Protein AF-A0AAV8XTE5-F1 (afdb_monomer)

Nearest PDB structures (foldseek):
  1rpt-assembly1_A-2  TM=8.192E-01  e=2.482E-03  Rattus norvegicus
  4job-assembly1_A  TM=6.246E-01  e=3.014E-02  Homo sapiens
  4joc-assembly1_A  TM=6.939E-01  e=9.895E-02  Homo sapiens
  4aru-assembly1_A  TM=8.053E-01  e=2.718E-01  Hafnia 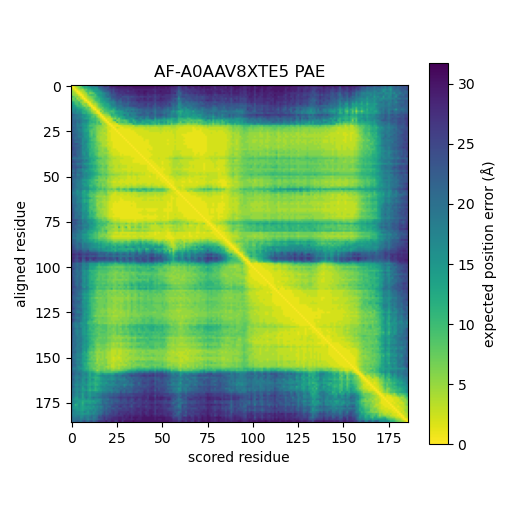alvei
  7z3v-assembly1_A  TM=8.080E-01  e=8.925E-01  Escherichia coli

Mean predicted aligned error: 11.2 Å

Organism: NCBI:txid1265417

Sequence (186 aa):
MSVSKEFHKGRRQWWPVEFDILRGKQQLLELGQYFRNRYSDFLSTAYVEDEISVNTVSGKRNLESAESFLVGLYPDQNTSSIPIHQTSPAILGSLAEFLRYDLLYAKQEAEEGYFKDVNEENSDTYEYIREKSLLPVYELLTANSIWDTLNIENIFKLTNITNVFALSLCYTEEQQRLKEITDSSF

Secondary structure (DSSP, 8-state):
--HHHHHHHHHHHH--HHHHHHHHHHHHHHHHHHHHHHTTTTS-SS--TTT--EEEESSHHHHHHHHHHHHHH-TTS-GGGS-EEEE-TTTTT--TT-HHHHHHHHHHHHHSHHHHHHHHHTHHHHHHHHHHH-S---SHHHHHHHHHHHHHHHHHT--SHHHHHHHHHHS-HHHHHHHHHHHTT-

InterPro domains:
  IPR000560 Histidine phosphatase superfamily, clade-2 [PF00328] (23-80)
  IPR000560 Histidine phosphatase superfamily, clade-2 [cd07061] (23-91)
  IPR029033 Histidine phosphatase superfamily [G3DSA:3.40.50.1240] (4-186)
  IPR029033 Histidine phosphatase superfamily [SSF53254] (22-162)

Foldseek 3Di:
DVVVVVVVVVCCVQDVVVPVLVVLLVVLLVVLLVCLVVCVVPDDLDDDLVRDAAEFADDPSGVSSSQSSQCNNRVPDDCVPPDYHHDHCVVVPNPPDDPVVVVVVVVCLVPPPVNVVVQVVCQVVQVVCCVVLVFPRRGPVSVVVVVVVVVVCVVVVGPDVSVVVSCVVVDDPVRSVVVVVVVVPD

Solvent-accessible surface area (backbone atoms only — not comparable to full-atom values): 10772 Å² total; per-residue (Å²): 135,67,67,66,61,53,57,55,49,57,48,49,78,73,44,61,65,64,57,62,53,48,53,49,29,50,53,28,20,53,50,13,37,51,46,35,66,74,35,51,95,76,46,69,87,60,95,49,77,92,79,58,85,46,76,35,42,80,54,70,72,48,50,51,36,53,53,25,19,42,41,24,43,31,72,94,53,80,49,89,77,58,73,71,45,74,45,61,41,74,79,78,70,46,71,86,83,41,72,65,55,57,53,51,49,53,48,45,46,75,66,39,66,70,44,42,53,54,36,64,78,38,43,70,56,29,50,51,47,22,72,75,59,75,45,91,32,78,42,68,78,52,40,47,63,53,50,54,53,53,48,52,28,63,75,69,70,54,78,70,53,68,60,54,51,41,45,60,75,76,33,54,82,67,54,48,52,55,49,53,57,62,67,71,72,115

Structure (mmCIF, N/CA/C/O backbone):
data_AF-A0AAV8XTE5-F1
#
_entry.id   AF-A0AAV8XTE5-F1
#
loop_
_atom_site.group_PDB
_atom_site.id
_atom_site.type_symbol
_atom_site.label_atom_id
_atom_site.label_alt_id
_atom_site.label_comp_id
_atom_site.label_asym_id
_atom_site.label_entity_id
_atom_site.label_seq_id
_atom_site.pdbx_PDB_ins_code
_atom_site.Cartn_x
_atom_site.Cartn_y
_atom_site.Cartn_z
_atom_site.occupancy
_atom_site.B_iso_or_equiv
_atom_site.auth_seq_id
_atom_site.auth_comp_id
_atom_site.auth_asym_id
_atom_site.auth_atom_id
_atom_site.pdbx_PDB_model_num
ATOM 1 N N . MET A 1 1 ? 28.475 -4.626 14.325 1.00 35.34 1 MET A N 1
ATOM 2 C CA . MET A 1 1 ? 27.270 -3.999 14.927 1.00 35.34 1 MET A CA 1
ATOM 3 C C . MET A 1 1 ? 27.176 -2.471 14.758 1.00 35.34 1 MET A C 1
ATOM 5 O O . MET A 1 1 ? 26.086 -1.955 14.961 1.00 35.34 1 MET A O 1
ATOM 9 N N . SER A 1 2 ? 28.228 -1.730 14.363 1.00 40.22 2 SER A N 1
ATOM 10 C CA . SER A 1 2 ? 28.132 -0.268 14.126 1.00 40.22 2 SER A CA 1
ATOM 11 C C . SER A 1 2 ? 27.840 0.137 12.671 1.00 40.22 2 SER A C 1
ATOM 13 O O . SER A 1 2 ? 27.382 1.247 12.433 1.00 40.22 2 SER A O 1
ATOM 15 N N . VAL A 1 3 ? 28.037 -0.767 11.707 1.00 34.16 3 VAL A N 1
ATOM 16 C CA . VAL A 1 3 ? 27.924 -0.472 10.267 1.00 34.16 3 VAL A CA 1
ATOM 17 C C . VAL A 1 3 ? 26.479 -0.252 9.798 1.00 34.16 3 VAL A C 1
ATOM 19 O O . VAL A 1 3 ? 26.237 0.645 8.996 1.00 34.16 3 VAL A O 1
ATOM 22 N N . SER A 1 4 ? 25.498 -0.987 10.337 1.00 33.78 4 SER A N 1
ATOM 23 C CA . SER A 1 4 ? 24.093 -0.780 9.950 1.00 33.78 4 SER A CA 1
ATOM 24 C C . SER A 1 4 ? 23.554 0.570 10.432 1.00 33.78 4 SER A C 1
ATOM 26 O O . SER A 1 4 ? 22.774 1.213 9.736 1.00 33.78 4 SER A O 1
ATOM 28 N N . LYS A 1 5 ? 24.004 1.052 11.599 1.00 34.69 5 LYS A N 1
ATOM 29 C CA . LYS A 1 5 ? 23.537 2.322 12.176 1.00 34.69 5 LYS A CA 1
ATOM 30 C C . LYS A 1 5 ? 23.967 3.545 11.360 1.00 34.69 5 LYS A C 1
ATOM 32 O O . LYS A 1 5 ? 23.188 4.492 11.275 1.00 34.69 5 LYS A O 1
ATOM 37 N N . GLU A 1 6 ? 25.151 3.513 10.750 1.00 35.97 6 GLU A N 1
ATOM 38 C CA . GLU A 1 6 ? 25.642 4.594 9.882 1.00 35.97 6 GLU A CA 1
ATOM 39 C C . GLU A 1 6 ? 24.969 4.565 8.494 1.00 35.97 6 GLU A C 1
ATOM 41 O O . GLU A 1 6 ? 24.527 5.606 8.014 1.00 35.97 6 GLU A O 1
ATOM 46 N N . PHE A 1 7 ? 24.705 3.385 7.917 1.00 37.09 7 PHE A N 1
ATOM 47 C CA . PHE A 1 7 ? 23.905 3.264 6.682 1.00 37.09 7 PHE A CA 1
ATOM 48 C C . PHE A 1 7 ? 22.453 3.764 6.856 1.00 37.09 7 PHE A C 1
ATOM 50 O O . PHE A 1 7 ? 21.880 4.413 5.980 1.00 37.09 7 PHE A O 1
ATOM 57 N N . HIS A 1 8 ? 21.849 3.533 8.027 1.00 39.25 8 HIS A N 1
ATOM 58 C CA . HIS A 1 8 ? 20.537 4.094 8.371 1.00 39.25 8 HIS A CA 1
ATOM 59 C C . HIS A 1 8 ? 20.568 5.599 8.695 1.00 39.2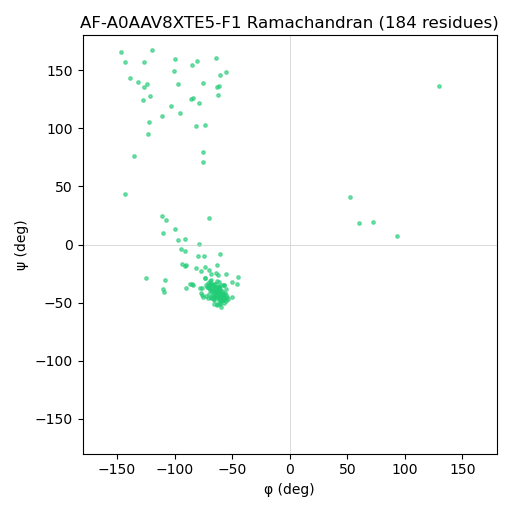5 8 HIS A C 1
ATOM 61 O O . HIS A 1 8 ? 19.521 6.247 8.668 1.00 39.25 8 HIS A O 1
ATOM 67 N N . LYS A 1 9 ? 21.726 6.181 9.033 1.00 36.41 9 LYS A N 1
ATOM 68 C CA . LYS A 1 9 ? 21.875 7.641 9.167 1.00 36.41 9 LYS A CA 1
ATOM 69 C C . LYS A 1 9 ? 21.931 8.315 7.798 1.00 36.41 9 LYS A C 1
ATOM 71 O O . LYS A 1 9 ? 21.188 9.270 7.610 1.00 36.41 9 LYS A O 1
ATOM 76 N N . GLY A 1 10 ? 22.702 7.769 6.853 1.00 42.28 10 GLY A N 1
ATOM 77 C CA . GLY A 1 10 ? 22.756 8.264 5.472 1.00 42.28 10 GLY A CA 1
ATOM 78 C C . GLY A 1 10 ? 21.378 8.258 4.808 1.00 42.28 10 GLY A C 1
ATOM 79 O O . GLY A 1 10 ? 20.910 9.295 4.360 1.00 42.28 10 GLY A O 1
ATOM 80 N N . ARG A 1 11 ? 20.636 7.140 4.865 1.00 45.94 11 ARG A N 1
ATOM 81 C CA . ARG A 1 11 ? 19.274 7.062 4.290 1.00 45.94 11 ARG A CA 1
ATOM 82 C C . ARG A 1 11 ? 18.274 8.074 4.856 1.00 45.94 11 ARG A C 1
ATOM 84 O O . ARG A 1 11 ? 17.429 8.551 4.109 1.00 45.94 11 ARG A O 1
ATOM 91 N N . ARG A 1 12 ? 18.361 8.417 6.145 1.00 42.06 12 ARG A N 1
ATOM 92 C CA . ARG A 1 12 ? 17.454 9.392 6.784 1.00 42.06 12 ARG A CA 1
ATOM 93 C C . ARG A 1 12 ? 17.681 10.830 6.326 1.00 42.06 12 ARG A C 1
ATOM 95 O O . ARG A 1 12 ? 16.774 11.642 6.458 1.00 42.06 12 ARG A O 1
ATOM 102 N N . GLN A 1 13 ? 18.864 11.137 5.800 1.00 45.91 13 GLN A N 1
ATOM 103 C CA . GLN A 1 13 ? 19.175 12.454 5.249 1.00 45.91 13 GLN A CA 1
ATOM 104 C C . GLN A 1 13 ? 18.490 12.690 3.892 1.00 45.91 13 GLN A C 1
ATOM 106 O O . GLN A 1 13 ? 18.170 13.830 3.571 1.00 45.91 13 GLN A O 1
ATOM 111 N N . TRP A 1 14 ? 18.239 11.623 3.124 1.00 48.09 14 TRP A N 1
ATOM 112 C CA . TRP A 1 14 ? 17.717 11.694 1.751 1.00 48.09 14 TRP A CA 1
ATOM 113 C C . TRP A 1 14 ? 16.260 11.246 1.627 1.00 48.09 14 TRP A C 1
ATOM 115 O O . TRP A 1 14 ? 15.529 11.759 0.789 1.00 48.09 14 TRP A O 1
ATOM 125 N N . TRP A 1 15 ? 15.823 10.320 2.481 1.00 57.16 15 TRP A N 1
ATOM 126 C CA . TRP A 1 15 ? 14.433 9.897 2.585 1.00 57.16 15 TRP A CA 1
ATOM 127 C C . TRP A 1 15 ? 13.959 10.135 4.015 1.00 57.16 15 TRP A C 1
ATOM 129 O O . TRP A 1 15 ? 14.330 9.375 4.921 1.00 57.16 15 TRP A O 1
ATOM 139 N N . PRO A 1 16 ? 13.135 11.159 4.266 1.00 56.09 16 PRO A N 1
ATOM 140 C CA . PRO A 1 16 ? 12.504 11.303 5.559 1.00 56.09 16 PRO A CA 1
ATOM 141 C C . PRO A 1 16 ? 11.373 10.271 5.636 1.00 56.09 16 PRO A C 1
ATOM 143 O O . PRO A 1 16 ? 10.203 10.577 5.432 1.00 56.09 16 PRO A O 1
ATOM 146 N N . VAL A 1 17 ? 11.754 9.018 5.924 1.00 55.91 17 VAL A N 1
ATOM 147 C CA . VAL A 1 17 ? 10.882 7.839 6.113 1.00 55.91 17 VAL A CA 1
ATOM 148 C C . VAL A 1 17 ? 9.672 8.166 6.997 1.00 55.91 17 VAL A C 1
ATOM 150 O O . VAL A 1 17 ? 8.613 7.565 6.866 1.00 55.91 17 VAL A O 1
ATOM 153 N N . GLU A 1 18 ? 9.826 9.143 7.884 1.00 56.59 18 GLU A N 1
ATOM 154 C CA . GLU A 1 18 ? 8.804 9.620 8.801 1.00 56.59 18 GLU A CA 1
ATOM 155 C C . GLU A 1 18 ? 7.622 10.305 8.094 1.00 56.59 18 GLU A C 1
ATOM 157 O O . GLU A 1 18 ? 6.499 10.087 8.527 1.00 56.59 18 GLU A O 1
ATOM 162 N N . PHE A 1 19 ? 7.806 11.057 6.998 1.00 56.22 19 PHE A N 1
ATOM 163 C CA . PHE A 1 19 ? 6.704 11.818 6.381 1.00 56.22 19 PHE A CA 1
ATOM 164 C C . PHE A 1 19 ? 5.737 10.962 5.564 1.00 56.22 19 PHE A C 1
ATOM 166 O O . PHE A 1 19 ? 4.526 11.146 5.681 1.00 56.22 19 PHE A O 1
ATOM 173 N N . ASP A 1 20 ? 6.247 10.031 4.758 1.00 58.06 20 ASP A N 1
ATOM 174 C CA . ASP A 1 20 ? 5.403 9.162 3.928 1.00 58.06 20 ASP A CA 1
ATOM 175 C C . ASP A 1 20 ? 4.599 8.187 4.794 1.00 58.06 20 ASP A C 1
ATOM 177 O O . ASP A 1 20 ? 3.374 8.093 4.698 1.00 58.06 20 ASP A O 1
ATOM 181 N N . ILE A 1 21 ? 5.273 7.582 5.777 1.00 65.50 21 ILE A N 1
ATOM 182 C CA . ILE A 1 21 ? 4.616 6.756 6.788 1.00 65.50 21 ILE A CA 1
ATOM 183 C C . ILE A 1 21 ? 3.591 7.580 7.576 1.00 65.50 21 ILE A C 1
ATOM 185 O O . ILE A 1 21 ? 2.492 7.091 7.817 1.00 65.50 21 ILE A O 1
ATOM 189 N N . LEU A 1 22 ? 3.893 8.823 7.967 1.00 72.88 22 LEU A N 1
ATOM 190 C CA . LEU A 1 22 ? 2.952 9.652 8.727 1.00 72.88 22 LEU A CA 1
ATOM 191 C C . LEU A 1 22 ? 1.717 10.033 7.904 1.00 72.88 22 LEU A C 1
ATOM 193 O O . LEU A 1 22 ? 0.601 9.954 8.416 1.00 72.88 22 LEU A O 1
ATOM 197 N N . ARG A 1 23 ? 1.896 10.403 6.631 1.00 82.75 23 ARG A N 1
ATOM 198 C CA . ARG A 1 23 ? 0.776 10.712 5.735 1.00 82.75 23 ARG A CA 1
ATOM 199 C C . ARG A 1 23 ? -0.087 9.480 5.489 1.00 82.75 23 ARG A C 1
ATOM 201 O O . ARG A 1 23 ? -1.306 9.585 5.588 1.00 82.75 23 ARG A O 1
ATOM 208 N N . GLY A 1 24 ? 0.527 8.324 5.239 1.00 87.19 24 GLY A N 1
ATOM 209 C CA . GLY A 1 24 ? -0.191 7.058 5.099 1.00 87.19 24 GLY A CA 1
ATOM 210 C C . GLY A 1 24 ? -0.979 6.705 6.363 1.00 87.19 24 GLY A C 1
ATOM 211 O O . GLY A 1 24 ? -2.173 6.431 6.291 1.00 87.19 24 GLY A O 1
ATOM 212 N N . LYS A 1 25 ? -0.358 6.805 7.545 1.00 90.88 25 LYS A N 1
ATOM 213 C CA . LYS A 1 25 ? -1.045 6.591 8.831 1.00 90.88 25 LYS A CA 1
ATOM 214 C C . LYS A 1 25 ? -2.251 7.511 8.999 1.00 90.88 25 LYS A C 1
ATOM 216 O O . LYS A 1 25 ? -3.322 7.034 9.362 1.00 90.88 25 LYS A O 1
ATOM 221 N N . GLN A 1 26 ? -2.099 8.799 8.690 1.00 93.12 26 GLN A N 1
ATOM 222 C CA . GLN A 1 26 ? -3.192 9.767 8.765 1.00 93.12 26 GLN A CA 1
ATOM 223 C C . GLN A 1 26 ? -4.336 9.410 7.805 1.00 93.12 26 GLN A C 1
ATOM 225 O O . GLN A 1 26 ? -5.492 9.401 8.215 1.00 93.12 26 GLN A O 1
ATOM 230 N N . GLN A 1 27 ? -4.024 9.048 6.558 1.00 95.00 27 GLN A N 1
ATOM 231 C CA . GLN A 1 27 ? -5.027 8.624 5.574 1.00 95.00 27 GLN A CA 1
ATOM 232 C C . GLN A 1 27 ? -5.798 7.383 6.035 1.00 95.00 27 GLN A C 1
ATOM 234 O O . GLN A 1 27 ? -7.018 7.322 5.892 1.00 95.00 27 GLN A O 1
ATOM 239 N N . LEU A 1 28 ? -5.103 6.393 6.602 1.00 97.19 28 LEU A N 1
ATOM 240 C CA . LEU A 1 28 ? -5.743 5.177 7.101 1.00 97.19 28 LEU A CA 1
ATOM 241 C C . LEU A 1 28 ? -6.582 5.454 8.352 1.00 97.19 28 LEU A C 1
ATOM 243 O O . LEU A 1 28 ? -7.671 4.902 8.476 1.00 97.19 28 LEU A O 1
ATOM 247 N N . LEU A 1 29 ? -6.130 6.347 9.233 1.00 97.44 29 LEU A N 1
ATOM 248 C CA . LEU A 1 29 ? -6.909 6.810 10.381 1.00 97.44 29 LEU A CA 1
ATOM 249 C C . LEU A 1 29 ? -8.198 7.515 9.940 1.00 97.44 29 LEU A C 1
ATOM 251 O O . LEU A 1 29 ? -9.275 7.179 10.429 1.00 97.44 29 LEU A O 1
ATOM 255 N N . GLU A 1 30 ? -8.119 8.439 8.982 1.00 98.19 30 GLU A N 1
ATOM 256 C CA . GLU A 1 30 ? -9.290 9.122 8.416 1.00 98.19 30 GLU A CA 1
ATOM 257 C C . GLU A 1 30 ? -10.249 8.134 7.741 1.00 98.19 30 GLU A C 1
ATOM 259 O O . GLU A 1 30 ? -11.467 8.227 7.907 1.00 98.19 30 GLU A O 1
ATOM 264 N N . LEU A 1 31 ? -9.711 7.138 7.032 1.00 98.38 31 LEU A N 1
ATOM 265 C CA . LEU A 1 31 ? -10.511 6.068 6.443 1.00 98.38 31 LEU A CA 1
ATOM 266 C C . LEU A 1 31 ? -11.214 5.228 7.522 1.00 98.38 31 LEU A C 1
ATOM 268 O O . LEU A 1 31 ? -12.389 4.894 7.367 1.00 98.38 31 LEU A O 1
ATOM 272 N N . GLY A 1 32 ? -10.535 4.930 8.630 1.00 98.19 32 GLY A N 1
ATOM 273 C CA . GLY A 1 32 ? -11.123 4.257 9.788 1.00 98.19 32 GLY A CA 1
ATOM 274 C C . GLY A 1 32 ? -12.281 5.052 10.390 1.00 98.19 32 GLY A C 1
ATOM 275 O O . GLY A 1 32 ? -13.363 4.505 10.595 1.00 98.19 32 GLY A O 1
ATOM 276 N N . GLN A 1 33 ? -12.099 6.361 10.586 1.00 98.44 33 GLN A N 1
ATOM 277 C CA . GLN A 1 33 ? -13.151 7.258 11.084 1.00 98.44 33 GLN A CA 1
ATOM 278 C C . GLN A 1 33 ? -14.343 7.321 10.127 1.00 98.44 33 GLN A C 1
ATOM 280 O O . GLN A 1 33 ? -15.501 7.273 10.550 1.00 98.44 33 GLN A O 1
ATOM 285 N N . TYR A 1 34 ? -14.073 7.378 8.820 1.00 98.50 34 TYR A N 1
ATOM 286 C CA . TYR A 1 34 ? -15.114 7.291 7.804 1.00 98.50 34 TYR A CA 1
ATOM 287 C C . TYR A 1 34 ? -15.907 5.981 7.933 1.00 98.50 34 TYR A C 1
ATOM 289 O O . TYR A 1 34 ? -17.137 6.013 7.893 1.00 98.50 34 TYR A O 1
ATOM 297 N N . PHE A 1 35 ? -15.240 4.842 8.153 1.00 98.38 35 PHE A N 1
ATOM 298 C CA . PHE A 1 35 ? -15.901 3.547 8.350 1.00 98.38 35 PHE A CA 1
ATOM 299 C C . PHE A 1 35 ? -16.696 3.503 9.659 1.00 98.38 35 PHE A C 1
ATOM 301 O O . PHE A 1 35 ? -17.822 3.009 9.648 1.00 98.38 35 PHE A O 1
ATOM 308 N N . ARG A 1 36 ? -16.178 4.072 10.755 1.00 97.69 36 ARG A N 1
ATOM 309 C CA . ARG A 1 36 ? -16.905 4.175 12.032 1.00 97.69 36 ARG A CA 1
ATOM 310 C C . ARG A 1 36 ? -18.225 4.920 11.877 1.00 97.69 36 ARG A C 1
ATOM 312 O O . ARG A 1 36 ? -19.232 4.490 12.433 1.00 97.69 36 ARG A O 1
ATOM 319 N N . ASN A 1 37 ? -18.218 6.004 11.103 1.00 97.81 37 ASN A N 1
ATOM 320 C CA . ASN A 1 37 ? -19.419 6.781 10.806 1.00 97.81 37 ASN A CA 1
ATOM 321 C C . ASN A 1 37 ? -20.347 6.039 9.840 1.00 97.81 37 ASN A C 1
ATOM 323 O O . ASN A 1 37 ? -21.554 5.999 10.044 1.00 97.81 37 ASN A O 1
ATOM 327 N N . ARG A 1 38 ? -19.792 5.436 8.785 1.00 98.19 38 ARG A N 1
ATOM 328 C CA . ARG A 1 38 ? -20.566 4.729 7.757 1.00 98.19 38 ARG A CA 1
ATOM 329 C C . ARG A 1 38 ? -21.279 3.491 8.302 1.00 98.19 38 ARG A C 1
ATOM 331 O O . ARG A 1 38 ? -22.376 3.184 7.848 1.00 98.19 38 ARG A O 1
ATOM 338 N N . TYR A 1 39 ? -20.643 2.777 9.223 1.00 97.88 39 TYR A N 1
ATOM 339 C CA . TYR A 1 39 ? -21.131 1.519 9.783 1.00 97.88 39 TYR A CA 1
ATOM 340 C C . TYR A 1 39 ? -21.533 1.659 11.256 1.00 97.88 39 TYR A C 1
ATOM 342 O O . TYR A 1 39 ? -21.533 0.664 11.978 1.00 97.88 39 TYR A O 1
ATOM 350 N N . SER A 1 40 ? -21.891 2.869 11.708 1.00 96.44 40 SER A N 1
ATOM 351 C CA . SER A 1 40 ? -22.244 3.137 13.111 1.00 96.44 40 SER A CA 1
ATOM 352 C C . SER A 1 40 ? -23.395 2.276 13.620 1.00 96.44 40 SER A C 1
ATOM 354 O O . SER A 1 40 ? -23.384 1.882 14.781 1.00 96.44 40 SER A O 1
ATOM 356 N N . ASP A 1 41 ? -24.346 1.978 12.735 1.00 96.81 41 ASP A N 1
ATOM 357 C CA . ASP A 1 41 ? -25.575 1.243 13.044 1.00 96.81 41 ASP A CA 1
ATOM 358 C C . ASP A 1 41 ? -25.438 -0.264 12.763 1.00 96.81 41 ASP A C 1
ATOM 360 O O . ASP A 1 41 ? -26.371 -1.030 12.996 1.00 96.81 41 ASP A O 1
ATOM 364 N N . PHE A 1 42 ? -24.289 -0.689 12.225 1.00 97.12 42 PHE A N 1
ATOM 365 C CA . PHE A 1 42 ? -23.988 -2.083 11.893 1.00 97.12 42 PHE A CA 1
ATOM 366 C C . PHE A 1 42 ? -22.936 -2.690 12.827 1.00 97.12 42 PHE A C 1
ATOM 368 O O . PHE A 1 42 ? -23.074 -3.841 13.223 1.00 97.12 42 PHE A O 1
ATOM 375 N N . LEU A 1 43 ? -21.899 -1.923 13.177 1.00 96.94 43 LEU A N 1
ATOM 376 C CA . LEU A 1 43 ? -20.820 -2.351 14.065 1.00 96.94 43 LEU A CA 1
ATOM 377 C C . LEU A 1 43 ? -21.068 -1.872 15.491 1.00 96.94 43 LEU A C 1
ATOM 379 O O . LEU A 1 43 ? -21.378 -0.694 15.711 1.00 96.94 43 LEU A O 1
ATOM 383 N N . SER A 1 44 ? -20.803 -2.737 16.466 1.00 96.00 44 SER A N 1
ATOM 384 C CA . SER A 1 44 ? -20.803 -2.362 17.878 1.00 96.00 44 SER A CA 1
ATOM 385 C C . SER A 1 44 ? -19.861 -1.185 18.144 1.00 96.00 44 SER A C 1
ATOM 387 O O . SER A 1 44 ? -18.848 -1.001 17.466 1.00 96.00 44 SER A O 1
ATOM 389 N N . THR A 1 45 ? -20.192 -0.345 19.131 1.00 94.12 45 THR A N 1
ATOM 390 C CA . THR A 1 45 ? -19.363 0.819 19.502 1.00 94.12 45 THR A CA 1
ATOM 391 C C . THR A 1 45 ? -17.966 0.400 19.965 1.00 94.12 45 THR A C 1
ATOM 393 O O 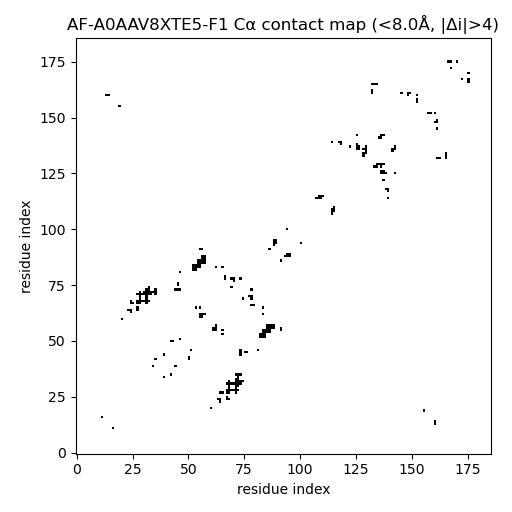. THR A 1 45 ? -16.990 1.072 19.648 1.00 94.12 45 THR A O 1
ATOM 396 N N . ALA A 1 46 ? -17.870 -0.721 20.684 1.00 93.69 46 ALA A N 1
ATOM 397 C CA . ALA A 1 46 ? -16.611 -1.362 21.051 1.00 93.69 46 ALA A CA 1
ATOM 398 C C . ALA A 1 46 ? -16.310 -2.532 20.108 1.00 93.69 46 ALA A C 1
ATOM 400 O O . ALA A 1 46 ? -17.217 -3.072 19.473 1.00 93.69 46 ALA A O 1
ATOM 401 N N . TYR A 1 47 ? -15.043 -2.936 20.033 1.00 95.38 47 TYR A N 1
ATOM 402 C CA . TYR A 1 47 ? -14.657 -4.116 19.266 1.00 95.38 47 TYR A CA 1
ATOM 403 C C . TYR A 1 47 ? -15.298 -5.387 19.827 1.00 95.38 47 TYR A C 1
ATOM 405 O O . TYR A 1 47 ? -15.267 -5.637 21.034 1.00 95.38 47 TYR A O 1
ATOM 413 N N . VAL A 1 48 ? -15.818 -6.207 18.917 1.00 95.19 48 VAL A N 1
ATOM 414 C CA . VAL A 1 48 ? -16.334 -7.548 19.180 1.00 95.19 48 VAL A CA 1
ATOM 415 C C . VAL A 1 48 ? -15.646 -8.493 18.201 1.00 95.19 48 VAL A C 1
ATOM 417 O O . VAL A 1 48 ? -15.687 -8.275 16.992 1.00 95.19 48 VAL A O 1
ATOM 420 N N . GLU A 1 49 ? -15.002 -9.535 18.725 1.00 92.75 49 GLU A N 1
ATOM 421 C CA . GLU A 1 49 ? -14.181 -10.466 17.935 1.00 92.75 49 GLU A CA 1
ATOM 422 C C . GLU A 1 49 ? -14.977 -11.203 16.852 1.00 92.75 49 GLU A C 1
ATOM 424 O O . GLU A 1 49 ? -14.466 -11.443 15.762 1.00 92.75 49 GLU A O 1
ATOM 429 N N . ASP A 1 50 ? -16.256 -11.473 17.111 1.00 95.00 50 ASP A N 1
ATOM 430 C CA . ASP A 1 50 ? -17.146 -12.139 16.158 1.00 95.00 50 ASP A CA 1
ATOM 431 C C . ASP A 1 50 ? -17.701 -11.198 15.067 1.00 95.00 50 ASP A C 1
ATOM 433 O O . ASP A 1 50 ? -18.309 -11.669 14.105 1.00 95.00 50 ASP A O 1
ATOM 437 N N . GLU A 1 51 ? -17.517 -9.875 15.187 1.00 95.38 51 GLU A N 1
ATOM 438 C CA . GLU A 1 51 ? -18.024 -8.901 14.206 1.00 95.38 51 GLU A CA 1
ATOM 439 C C . GLU A 1 51 ? -17.018 -8.603 13.093 1.00 95.38 51 GLU A C 1
ATOM 441 O O . GLU A 1 51 ? -17.414 -8.412 11.940 1.00 95.38 51 GLU A O 1
ATOM 446 N N . ILE A 1 52 ? -15.722 -8.540 13.418 1.00 94.12 52 ILE A N 1
ATOM 447 C CA . ILE A 1 52 ? -14.682 -8.185 12.449 1.00 94.12 52 ILE A CA 1
ATOM 448 C C . ILE A 1 52 ? -13.431 -9.054 12.611 1.00 94.12 52 ILE A C 1
ATOM 450 O O . ILE A 1 52 ? -12.982 -9.341 13.714 1.00 94.12 52 ILE A O 1
ATOM 454 N N . SER A 1 53 ? -12.803 -9.391 11.484 1.00 93.56 53 SER A N 1
ATOM 455 C CA . SER A 1 53 ? -11.475 -10.008 11.438 1.00 93.56 53 SER A CA 1
ATOM 456 C C . SER A 1 53 ? -10.535 -9.129 10.622 1.00 93.56 53 SER A C 1
ATOM 458 O O . SER A 1 53 ? -10.841 -8.766 9.483 1.00 93.56 53 SER A O 1
ATOM 460 N N . VAL A 1 54 ? -9.378 -8.786 11.191 1.00 93.88 54 VAL A N 1
ATOM 461 C CA . VAL A 1 54 ? -8.393 -7.908 10.549 1.00 93.88 54 VAL A C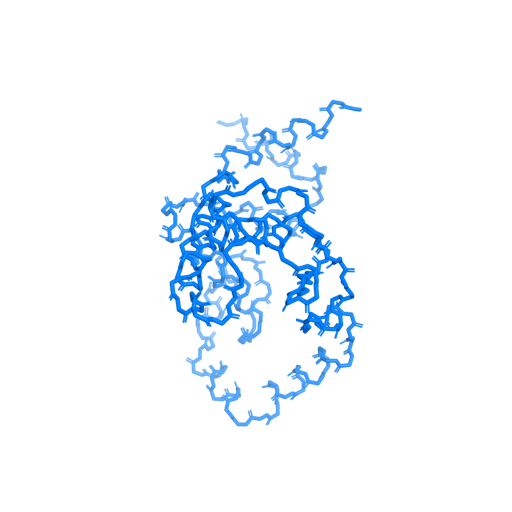A 1
ATOM 462 C C . VAL A 1 54 ? -7.248 -8.753 10.015 1.00 93.88 54 VAL A C 1
ATOM 464 O O . VAL A 1 54 ? -6.558 -9.423 10.779 1.00 93.88 54 VAL A O 1
ATOM 467 N N . ASN A 1 55 ? -7.031 -8.718 8.701 1.00 91.25 55 ASN A N 1
ATOM 468 C CA . ASN A 1 55 ? -6.004 -9.509 8.027 1.00 91.25 55 ASN A CA 1
ATOM 469 C C . ASN A 1 55 ? -5.068 -8.602 7.226 1.00 91.25 55 ASN A C 1
ATOM 471 O O . ASN A 1 55 ? -5.518 -7.681 6.547 1.00 91.25 55 ASN A O 1
ATOM 475 N N . THR A 1 56 ? -3.766 -8.872 7.277 1.00 88.62 56 THR A N 1
ATOM 476 C CA . THR A 1 56 ? -2.746 -8.109 6.548 1.00 88.62 56 THR A CA 1
ATOM 477 C C . THR A 1 56 ? -1.638 -9.021 6.032 1.00 88.62 56 THR A C 1
ATOM 479 O O . THR A 1 56 ? -1.424 -10.109 6.563 1.00 88.62 56 THR A O 1
ATOM 482 N N . VAL A 1 57 ? -0.913 -8.601 4.997 1.00 84.81 57 VAL A N 1
ATOM 483 C CA . VAL A 1 57 ? 0.313 -9.303 4.582 1.00 84.81 57 VAL A CA 1
ATOM 484 C C . VAL A 1 57 ? 1.479 -8.886 5.478 1.00 84.81 57 VAL A C 1
ATOM 486 O O . VAL A 1 57 ? 1.468 -7.812 6.086 1.00 84.81 57 VAL A O 1
ATOM 489 N N . SER A 1 58 ? 2.517 -9.717 5.558 1.00 75.06 58 SER A N 1
ATOM 490 C CA . SER A 1 58 ? 3.709 -9.381 6.337 1.00 75.06 58 SER A CA 1
ATOM 491 C C . SER A 1 58 ? 4.392 -8.105 5.814 1.00 75.06 58 SER A C 1
ATOM 493 O O . SER A 1 58 ? 4.357 -7.778 4.627 1.00 75.06 58 SER A O 1
ATOM 495 N N . GLY A 1 59 ? 4.979 -7.329 6.727 1.00 77.62 59 GLY A N 1
ATOM 496 C CA . GLY A 1 59 ? 5.663 -6.073 6.414 1.00 77.62 59 GLY A CA 1
ATOM 497 C C . GLY A 1 59 ? 5.211 -4.914 7.299 1.00 77.62 59 GLY A C 1
ATOM 498 O O . GLY A 1 59 ? 4.022 -4.710 7.533 1.00 77.62 59 GLY A O 1
ATOM 499 N N . LYS A 1 60 ? 6.182 -4.125 7.772 1.00 82.56 60 LYS A N 1
ATOM 500 C CA . LYS A 1 60 ? 5.953 -3.034 8.732 1.00 82.56 60 LYS A CA 1
ATOM 501 C C . LYS A 1 60 ? 4.908 -2.021 8.249 1.00 82.56 60 LYS A C 1
ATOM 503 O O . LYS A 1 60 ? 4.028 -1.663 9.017 1.00 82.56 60 LYS A O 1
ATOM 508 N N . ARG A 1 61 ? 4.957 -1.613 6.972 1.00 83.44 61 ARG A N 1
ATOM 509 C CA . ARG A 1 61 ? 3.996 -0.644 6.409 1.00 83.44 61 ARG A CA 1
ATOM 510 C C . ARG A 1 61 ? 2.547 -1.144 6.457 1.00 83.44 61 ARG A C 1
ATOM 512 O O . ARG A 1 61 ? 1.643 -0.353 6.690 1.00 83.44 61 ARG A O 1
ATOM 519 N N . ASN A 1 62 ? 2.332 -2.446 6.257 1.00 86.75 62 ASN A N 1
ATOM 520 C CA . ASN A 1 62 ? 0.992 -3.028 6.187 1.00 86.75 62 ASN A CA 1
ATOM 521 C C . ASN A 1 62 ? 0.400 -3.198 7.591 1.00 86.75 62 ASN A C 1
ATOM 523 O O . ASN A 1 62 ? -0.789 -2.958 7.785 1.00 86.75 62 ASN A O 1
ATOM 527 N N . LEU A 1 63 ? 1.238 -3.560 8.570 1.00 89.75 63 LEU A N 1
ATOM 528 C CA . LEU A 1 63 ? 0.860 -3.588 9.986 1.00 89.75 63 LEU A CA 1
ATOM 529 C C . LEU A 1 63 ? 0.496 -2.186 10.482 1.00 89.75 63 LEU A C 1
ATOM 531 O O . LEU A 1 63 ? -0.611 -1.983 10.964 1.00 89.75 63 LEU A O 1
ATOM 535 N N . GLU A 1 64 ? 1.373 -1.203 10.268 1.00 90.62 64 GLU A N 1
ATOM 536 C CA . GLU A 1 64 ? 1.131 0.174 10.718 1.00 90.62 64 GLU A CA 1
ATOM 537 C C . GLU A 1 64 ? -0.099 0.813 10.045 1.00 90.62 64 GLU A C 1
ATOM 539 O O . GLU A 1 64 ? -0.791 1.630 10.657 1.00 90.62 64 GLU A O 1
ATOM 544 N N . SER A 1 65 ? -0.398 0.426 8.800 1.00 92.94 65 SER A N 1
ATOM 545 C CA . SER A 1 65 ? -1.619 0.839 8.094 1.00 92.94 65 SER A CA 1
ATOM 546 C C . SER A 1 65 ? -2.875 0.265 8.753 1.00 92.94 65 SER A C 1
ATOM 548 O O . SER A 1 65 ? -3.824 1.005 9.007 1.00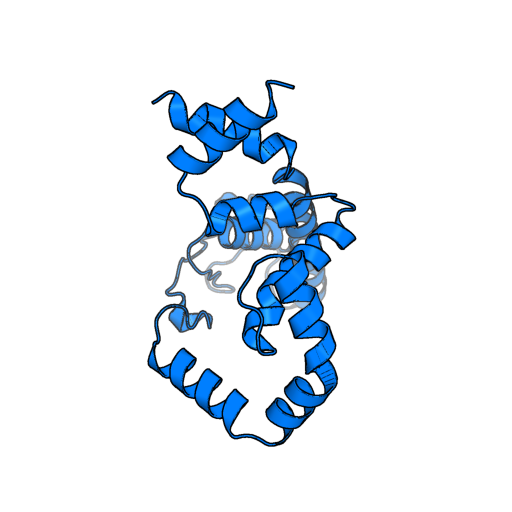 92.94 65 SER A O 1
ATOM 550 N N . ALA A 1 66 ? -2.870 -1.035 9.067 1.00 94.69 66 ALA A N 1
ATOM 551 C CA . ALA A 1 66 ? -3.986 -1.699 9.739 1.00 94.69 66 ALA A CA 1
ATOM 552 C C . ALA A 1 66 ? -4.215 -1.136 11.151 1.00 94.69 66 ALA A C 1
ATOM 554 O O . ALA A 1 66 ? -5.350 -0.838 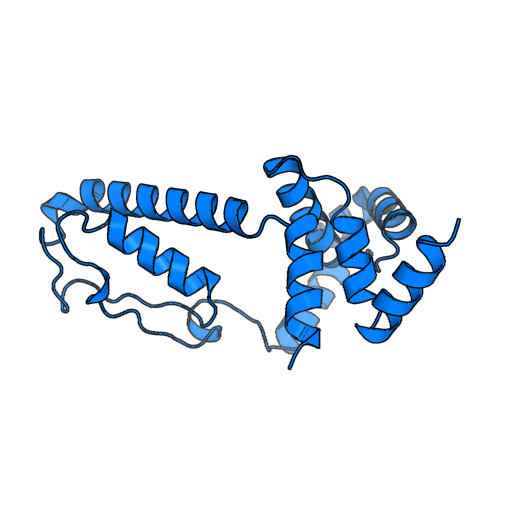11.516 1.00 94.69 66 ALA A O 1
ATOM 555 N N . GLU A 1 67 ? -3.143 -0.912 11.913 1.00 95.12 67 GLU A N 1
ATOM 556 C CA . GLU A 1 67 ? -3.204 -0.287 13.238 1.00 95.12 67 GLU A CA 1
ATOM 557 C C . GLU A 1 67 ? -3.817 1.117 13.171 1.00 95.12 67 GLU A C 1
ATOM 559 O O . GLU A 1 67 ? -4.741 1.428 13.923 1.00 95.12 67 GLU A O 1
ATOM 564 N N . SER A 1 68 ? -3.355 1.956 12.237 1.00 96.25 68 SER A N 1
ATOM 565 C CA . SER A 1 68 ? -3.860 3.330 12.092 1.00 96.25 68 SER A CA 1
ATOM 566 C C . SER A 1 68 ? -5.332 3.359 11.693 1.00 96.25 68 SER A C 1
ATOM 568 O O . SER A 1 68 ? -6.105 4.148 12.235 1.00 96.25 68 SER A O 1
ATOM 570 N N . PHE A 1 69 ? -5.742 2.455 10.801 1.00 97.69 69 PHE A N 1
ATOM 571 C CA . PHE A 1 69 ? -7.146 2.280 10.449 1.00 97.69 69 PHE A CA 1
ATOM 572 C C . PHE A 1 69 ? -7.997 1.877 11.653 1.00 97.69 69 PHE A C 1
ATOM 574 O O . PHE A 1 69 ? -9.060 2.457 11.866 1.00 97.69 69 PHE A O 1
ATOM 581 N N . LEU A 1 70 ? -7.527 0.939 12.479 1.00 97.44 70 LEU A N 1
ATOM 582 C CA . LEU A 1 70 ? -8.249 0.518 13.679 1.00 97.44 70 LEU A CA 1
ATOM 583 C C . LEU A 1 70 ? -8.410 1.651 14.689 1.00 97.44 70 LEU A C 1
ATOM 585 O O . LEU A 1 70 ? -9.494 1.787 15.251 1.00 97.44 70 LEU A O 1
ATOM 589 N N . VAL A 1 71 ? -7.377 2.480 14.883 1.00 97.31 71 VAL A N 1
ATOM 590 C CA . VAL A 1 71 ? -7.465 3.690 15.724 1.00 97.31 71 VAL A CA 1
ATOM 591 C C . VAL A 1 71 ? -8.586 4.611 15.238 1.00 97.31 71 VAL A C 1
ATOM 593 O O . VAL A 1 71 ? -9.344 5.133 16.049 1.00 97.31 71 VAL A O 1
ATO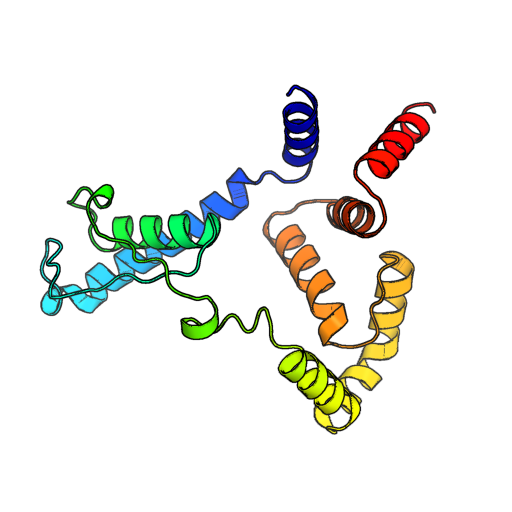M 596 N N . GLY A 1 72 ? -8.731 4.782 13.922 1.00 97.25 72 GLY A N 1
ATOM 597 C CA . GLY A 1 72 ? -9.842 5.544 13.355 1.00 97.25 72 GLY A CA 1
ATOM 598 C C . GLY A 1 72 ? -11.202 4.856 13.504 1.00 97.25 72 GLY A C 1
ATOM 599 O O . GLY A 1 72 ? -12.202 5.522 13.763 1.00 97.25 72 GLY A O 1
ATOM 600 N N . LEU A 1 73 ? -11.246 3.530 13.341 1.00 97.94 73 LEU A N 1
ATOM 601 C CA . LEU A 1 73 ? -12.477 2.741 13.401 1.00 97.94 73 LEU A CA 1
ATOM 602 C C . LEU A 1 73 ? -13.045 2.647 14.821 1.00 97.94 73 LEU A C 1
ATOM 604 O O . LEU A 1 73 ? -14.259 2.614 14.991 1.00 97.94 73 LEU A O 1
ATOM 608 N N . TYR A 1 74 ? -12.193 2.622 15.842 1.00 97.19 74 TYR A N 1
ATOM 609 C CA . TYR A 1 74 ? -12.613 2.549 17.237 1.00 97.19 74 TYR A CA 1
ATOM 610 C C . TYR A 1 74 ? -11.824 3.535 18.109 1.00 97.19 74 TYR A C 1
ATOM 612 O O . TYR A 1 74 ? -10.925 3.132 18.851 1.00 97.19 74 TYR A O 1
ATOM 620 N N . PRO A 1 75 ? -12.158 4.833 18.039 1.00 94.44 75 PRO A N 1
ATOM 621 C CA . PRO A 1 75 ? -11.367 5.891 18.667 1.00 94.44 75 PRO A CA 1
ATOM 622 C C . PRO A 1 75 ? -11.397 5.870 20.203 1.00 94.44 75 PRO A C 1
ATOM 624 O O . PRO A 1 75 ? -10.451 6.332 20.836 1.00 94.44 75 PRO A O 1
ATOM 627 N N . ASP A 1 76 ? -12.451 5.313 20.805 1.00 92.19 76 ASP A N 1
ATOM 628 C CA . ASP A 1 76 ? -12.659 5.320 22.260 1.00 92.19 76 ASP A CA 1
ATOM 629 C C . ASP A 1 76 ? -12.066 4.092 22.977 1.00 92.19 76 ASP A C 1
ATOM 631 O O . ASP A 1 76 ? -12.256 3.923 24.184 1.00 92.19 76 ASP A O 1
ATOM 635 N N . GLN A 1 77 ? -11.351 3.215 22.263 1.00 91.38 77 GLN A N 1
ATOM 636 C CA . GLN A 1 77 ? -10.741 2.019 22.845 1.00 91.38 77 GLN A CA 1
ATOM 637 C C . GLN A 1 77 ? -9.247 1.923 22.549 1.00 91.38 77 GLN A C 1
ATOM 639 O O . GLN A 1 77 ? -8.738 2.449 21.562 1.00 91.38 77 GLN A O 1
ATOM 644 N N . ASN A 1 78 ? -8.534 1.170 23.387 1.00 91.31 78 ASN A N 1
ATOM 645 C CA . ASN A 1 78 ? -7.162 0.799 23.077 1.00 91.31 78 ASN A CA 1
ATOM 646 C C . ASN A 1 78 ? -7.153 -0.268 21.975 1.00 91.31 78 ASN A C 1
ATOM 648 O O . ASN A 1 78 ? -7.397 -1.442 22.232 1.00 91.31 78 ASN A O 1
ATOM 652 N N . THR A 1 79 ? -6.836 0.133 20.750 1.00 91.88 79 THR A N 1
ATOM 653 C CA . THR A 1 79 ? -6.844 -0.763 19.588 1.00 91.88 79 THR A CA 1
ATOM 654 C C . THR A 1 79 ? -5.664 -1.730 19.546 1.00 91.88 79 THR A C 1
ATOM 656 O O . THR A 1 79 ? -5.706 -2.696 18.791 1.00 91.88 79 THR A O 1
ATOM 659 N N . SER A 1 80 ? -4.656 -1.549 20.407 1.00 89.94 80 SER A N 1
ATOM 660 C CA . SER A 1 80 ? -3.495 -2.449 20.508 1.00 89.94 80 SER A CA 1
ATOM 661 C C . SER A 1 80 ? -3.867 -3.873 20.943 1.00 89.94 80 SER A C 1
ATOM 663 O O . SER A 1 80 ? -3.060 -4.786 20.799 1.00 89.94 80 SER A O 1
ATOM 665 N N . SER A 1 81 ? -5.061 -4.067 21.517 1.00 89.88 81 SER A N 1
ATOM 666 C CA . SER A 1 81 ? -5.582 -5.388 21.884 1.00 89.88 81 SER A CA 1
ATOM 667 C C . SER A 1 81 ? -6.412 -6.052 20.784 1.00 89.88 81 SER A C 1
ATOM 669 O O . SER A 1 81 ? -6.824 -7.194 20.968 1.00 89.88 81 SER A O 1
ATOM 671 N N . ILE A 1 82 ? -6.688 -5.365 19.671 1.00 95.12 82 ILE A N 1
ATOM 672 C CA . ILE A 1 82 ? -7.434 -5.934 18.545 1.00 95.12 82 ILE A CA 1
ATOM 673 C C . ILE A 1 82 ? -6.479 -6.822 17.733 1.00 95.12 82 ILE A C 1
ATOM 675 O O . ILE A 1 82 ? -5.453 -6.326 17.259 1.00 95.12 82 ILE A O 1
ATOM 679 N N . PRO A 1 83 ? -6.782 -8.118 17.548 1.00 95.12 83 PRO A N 1
ATOM 680 C CA . PRO A 1 83 ? -5.939 -9.011 16.767 1.00 95.12 83 PRO A CA 1
ATOM 681 C C . PRO A 1 83 ? -5.821 -8.567 15.304 1.00 95.12 83 PRO A C 1
ATOM 683 O O . PRO A 1 83 ? -6.818 -8.378 14.609 1.00 95.12 83 PRO A O 1
ATOM 686 N N . ILE A 1 84 ? -4.580 -8.459 14.824 1.00 94.44 84 ILE A N 1
ATOM 687 C CA . ILE A 1 84 ? -4.258 -8.305 13.402 1.00 94.44 84 ILE A CA 1
ATOM 688 C C . ILE A 1 84 ? -3.581 -9.594 12.944 1.00 94.44 84 ILE A C 1
ATOM 690 O O . ILE A 1 84 ? -2.450 -9.897 13.330 1.00 94.44 84 ILE A O 1
ATOM 694 N N . HIS A 1 85 ? -4.269 -10.363 12.110 1.00 92.19 85 HIS A N 1
ATOM 695 C CA . HIS A 1 85 ? -3.767 -11.626 11.592 1.00 92.19 85 HIS A CA 1
ATOM 696 C C . HIS A 1 85 ? -2.878 -11.385 10.373 1.00 92.19 85 HIS A C 1
ATOM 698 O O . HIS A 1 85 ? -3.275 -10.746 9.397 1.00 92.19 85 HIS A O 1
ATOM 704 N N . GLN A 1 86 ? -1.658 -11.916 10.411 1.00 87.38 86 GLN A N 1
ATOM 705 C CA . GLN A 1 86 ? -0.789 -11.918 9.242 1.00 87.38 86 GLN A CA 1
ATOM 706 C C . GLN A 1 86 ? -1.099 -13.135 8.380 1.00 87.38 86 GLN A C 1
ATOM 708 O O . GLN A 1 86 ? -1.056 -14.268 8.854 1.00 87.38 86 GLN A O 1
ATOM 713 N N . THR A 1 87 ? -1.394 -12.895 7.111 1.00 83.12 87 THR A N 1
ATOM 714 C CA . THR A 1 87 ? -1.711 -13.939 6.142 1.00 83.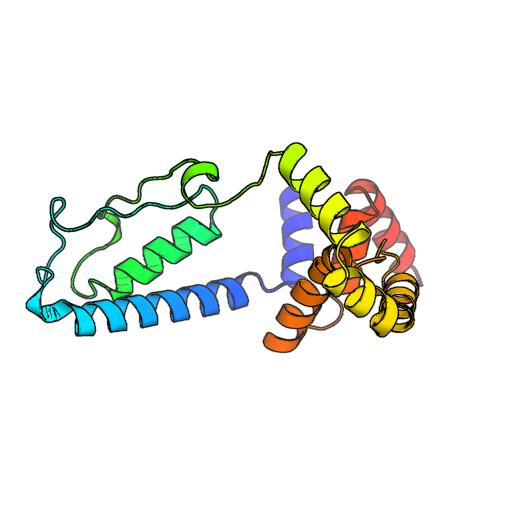12 87 THR A CA 1
ATOM 715 C C . THR A 1 87 ? -0.719 -13.940 4.987 1.00 83.12 87 THR A C 1
ATOM 717 O O . THR A 1 87 ? 0.096 -13.025 4.825 1.00 83.12 87 THR A O 1
ATOM 720 N N . SER A 1 88 ? -0.769 -15.004 4.189 1.00 75.12 88 SER A N 1
ATOM 721 C CA . SER A 1 88 ? 0.092 -15.144 3.023 1.00 75.12 88 SER A CA 1
ATOM 722 C C . SER A 1 88 ? -0.175 -14.012 2.021 1.00 75.12 88 SER A C 1
ATOM 724 O O . SER A 1 88 ? -1.341 -13.734 1.719 1.00 75.12 88 SER A O 1
ATOM 726 N N . PRO A 1 89 ? 0.875 -13.408 1.436 1.00 68.31 89 PRO A N 1
ATOM 727 C CA . PRO A 1 89 ? 0.745 -12.473 0.322 1.00 68.31 89 PRO A CA 1
ATOM 728 C C . PRO A 1 89 ? -0.132 -13.019 -0.819 1.00 68.31 89 PRO A C 1
ATOM 730 O O . PRO A 1 89 ? -0.908 -12.266 -1.404 1.00 68.31 89 PRO A O 1
ATOM 733 N N . ALA A 1 90 ? -0.116 -14.338 -1.043 1.00 62.84 90 ALA A N 1
ATOM 734 C CA . ALA A 1 90 ? -0.936 -15.016 -2.047 1.00 62.84 90 ALA A CA 1
ATOM 735 C C . ALA A 1 90 ? -2.456 -14.919 -1.797 1.00 62.84 90 ALA A C 1
ATOM 737 O O . ALA A 1 90 ? -3.232 -15.028 -2.741 1.00 62.84 90 ALA A O 1
ATOM 738 N N . ILE A 1 91 ? -2.891 -14.715 -0.548 1.00 66.50 91 ILE A N 1
ATOM 739 C CA . ILE A 1 91 ? -4.314 -14.595 -0.185 1.00 66.50 91 ILE A CA 1
ATOM 740 C C . ILE A 1 91 ? -4.815 -13.161 -0.402 1.00 66.50 91 ILE A C 1
ATOM 742 O O . ILE A 1 91 ? -5.953 -12.962 -0.814 1.00 66.50 91 ILE A O 1
ATOM 746 N N . LEU A 1 92 ? -3.962 -12.163 -0.162 1.00 64.19 92 LEU A N 1
ATOM 747 C CA . LEU A 1 92 ? -4.306 -10.739 -0.276 1.00 64.19 92 LEU A CA 1
ATOM 748 C C . LEU A 1 92 ? -3.831 -10.097 -1.594 1.00 64.19 92 LEU A C 1
ATOM 750 O O . LEU A 1 92 ? -3.860 -8.878 -1.731 1.00 64.19 92 LEU A O 1
ATOM 754 N N . GLY A 1 93 ? -3.428 -10.910 -2.577 1.00 58.69 93 GLY A N 1
ATOM 755 C CA . GLY A 1 93 ? -3.196 -10.474 -3.959 1.00 58.69 93 GLY A CA 1
ATOM 756 C C . GLY A 1 93 ? -1.761 -10.071 -4.306 1.00 58.69 93 GLY A C 1
ATOM 757 O O . GLY A 1 93 ? -1.508 -9.603 -5.412 1.00 58.69 93 GLY A O 1
ATOM 758 N N . SER A 1 94 ? -0.795 -10.270 -3.412 1.00 58.66 94 SER A N 1
ATOM 759 C CA . SER A 1 94 ? 0.613 -10.099 -3.761 1.00 58.66 94 SER A CA 1
ATOM 760 C C . SER A 1 94 ? 1.106 -11.364 -4.464 1.00 58.66 94 SER A C 1
ATOM 762 O O . SER A 1 94 ? 1.395 -12.390 -3.849 1.00 58.66 94 SER A O 1
ATOM 764 N N . LEU A 1 95 ? 1.190 -11.265 -5.791 1.00 57.31 95 LEU A N 1
ATOM 765 C CA . LEU A 1 95 ? 1.683 -12.281 -6.730 1.00 57.31 95 LEU A CA 1
ATOM 766 C C . LEU A 1 95 ? 3.204 -12.503 -6.633 1.00 57.31 95 LEU A C 1
ATOM 768 O O . LEU A 1 95 ? 3.816 -12.945 -7.599 1.00 57.31 95 LEU A O 1
ATOM 772 N N . ALA A 1 96 ? 3.816 -12.174 -5.490 1.00 53.00 96 ALA A N 1
ATOM 773 C CA . ALA A 1 96 ? 5.244 -11.890 -5.349 1.00 53.00 96 ALA A CA 1
ATOM 774 C C . ALA A 1 96 ? 6.195 -13.034 -5.732 1.00 53.00 96 ALA A C 1
ATOM 776 O O . ALA A 1 96 ? 7.397 -12.807 -5.788 1.00 53.00 96 ALA A O 1
ATOM 777 N N . GLU A 1 97 ? 5.705 -14.243 -6.005 1.00 55.75 97 GLU A N 1
ATOM 778 C CA . GLU A 1 97 ? 6.564 -15.395 -6.282 1.00 55.75 97 GLU A CA 1
ATOM 779 C C . GLU A 1 97 ? 5.990 -16.330 -7.352 1.00 55.75 97 GLU A C 1
ATOM 781 O O . GLU A 1 97 ? 6.029 -17.553 -7.216 1.00 55.75 97 GLU A O 1
ATOM 786 N N . PHE A 1 98 ? 5.456 -15.787 -8.447 1.00 66.50 98 PHE A N 1
ATOM 787 C CA . PHE A 1 98 ? 5.083 -16.626 -9.583 1.00 66.50 98 PHE A CA 1
ATOM 788 C C . PHE A 1 98 ? 5.782 -16.179 -10.858 1.00 66.50 98 PHE A C 1
ATOM 790 O O . PHE A 1 98 ? 5.243 -15.390 -11.620 1.00 66.50 98 PHE A O 1
ATOM 797 N N . LEU A 1 99 ? 6.913 -16.824 -11.167 1.00 74.00 99 LEU A N 1
ATOM 798 C CA . LEU A 1 99 ? 7.582 -16.752 -12.476 1.00 74.00 99 LEU A CA 1
ATOM 799 C C . LEU A 1 99 ? 6.590 -16.901 -13.644 1.00 74.00 99 LEU A C 1
ATOM 801 O O . LEU A 1 99 ? 6.745 -16.295 -14.696 1.00 74.00 99 LEU A O 1
ATOM 805 N N . ARG A 1 100 ? 5.535 -17.704 -13.457 1.00 81.25 100 ARG A N 1
ATOM 806 C CA . ARG A 1 100 ? 4.460 -17.850 -14.441 1.00 81.25 100 ARG A CA 1
ATOM 807 C C . ARG A 1 100 ? 3.706 -16.542 -14.688 1.00 81.25 100 ARG A C 1
ATOM 809 O O . ARG A 1 100 ? 3.354 -16.292 -15.830 1.00 81.25 100 ARG A O 1
ATOM 816 N N . TYR A 1 101 ? 3.427 -15.757 -13.652 1.00 82.06 101 TYR A N 1
ATOM 817 C CA . TYR A 1 101 ? 2.793 -14.452 -13.807 1.00 82.06 101 TYR A CA 1
ATOM 818 C C . TYR A 1 101 ? 3.695 -13.512 -14.606 1.00 82.06 101 TYR A C 1
ATOM 820 O O . TYR A 1 101 ? 3.242 -13.002 -15.622 1.00 82.06 101 TYR A O 1
ATOM 828 N N . ASP A 1 102 ? 4.968 -13.377 -14.226 1.00 78.56 102 ASP A N 1
ATOM 829 C CA . ASP A 1 102 ? 5.909 -12.485 -14.919 1.00 78.56 102 ASP A CA 1
ATOM 830 C C . ASP A 1 102 ? 6.057 -12.860 -16.400 1.00 78.56 102 ASP A C 1
ATOM 832 O O . ASP A 1 102 ? 5.995 -12.002 -17.276 1.00 78.56 102 ASP A O 1
ATOM 836 N N . LEU A 1 103 ? 6.164 -14.161 -16.698 1.00 84.25 103 LEU A N 1
ATOM 837 C CA . LEU A 1 103 ? 6.216 -14.660 -18.074 1.00 84.25 103 LEU A CA 1
ATOM 838 C C . LEU A 1 103 ? 4.925 -14.384 -18.849 1.00 84.25 103 LEU A C 1
ATOM 840 O O . LEU A 1 103 ? 4.983 -14.057 -20.032 1.00 84.25 103 LEU A O 1
ATOM 844 N N . LEU A 1 104 ? 3.761 -14.551 -18.216 1.00 87.88 104 LEU A N 1
ATOM 845 C CA . LEU A 1 104 ? 2.476 -14.284 -18.862 1.00 87.88 104 LEU A CA 1
ATOM 846 C C . LEU A 1 104 ? 2.262 -12.789 -19.087 1.00 87.88 104 LEU A C 1
ATOM 848 O O . LEU A 1 104 ? 1.744 -12.429 -20.137 1.00 87.88 104 LEU A O 1
ATOM 852 N N . TYR A 1 105 ? 2.690 -11.943 -18.151 1.00 86.12 105 TYR A N 1
ATOM 853 C CA . TYR A 1 105 ? 2.629 -10.497 -18.298 1.00 86.12 105 TYR A CA 1
ATOM 854 C C . TYR A 1 105 ? 3.550 -10.032 -19.426 1.00 86.12 105 TYR A C 1
ATOM 856 O O . TYR A 1 105 ? 3.077 -9.380 -20.346 1.00 86.12 105 TYR A O 1
ATOM 864 N N . ALA A 1 106 ? 4.823 -10.446 -19.425 1.00 85.25 106 ALA A N 1
ATOM 865 C CA . ALA A 1 106 ? 5.766 -10.102 -20.491 1.00 85.25 106 ALA A CA 1
ATOM 866 C C . ALA A 1 106 ? 5.276 -10.589 -21.864 1.00 85.25 106 ALA A C 1
ATOM 868 O O . ALA A 1 106 ? 5.360 -9.879 -22.861 1.00 85.25 106 ALA A O 1
ATOM 869 N N . LYS A 1 107 ? 4.695 -11.795 -21.918 1.00 90.12 107 LYS A N 1
ATOM 870 C CA . LYS A 1 107 ? 4.056 -12.303 -23.135 1.00 90.12 107 LYS A CA 1
ATOM 871 C C . LYS A 1 107 ? 2.882 -11.421 -23.566 1.00 90.12 107 LYS A C 1
ATOM 873 O O . LYS A 1 107 ? 2.762 -11.114 -24.745 1.00 90.12 107 LYS A O 1
ATOM 878 N N . GLN A 1 108 ? 2.014 -11.036 -22.635 1.00 91.38 108 GLN A N 1
ATOM 879 C CA . GLN A 1 108 ? 0.855 -10.195 -22.918 1.00 91.38 108 GLN A CA 1
ATOM 880 C C . GLN A 1 108 ? 1.283 -8.813 -23.424 1.00 91.38 108 GLN A C 1
ATOM 882 O O . GLN A 1 108 ? 0.757 -8.350 -24.430 1.00 91.38 108 GLN A O 1
ATOM 887 N N . GLU A 1 109 ? 2.268 -8.198 -22.774 1.00 89.81 109 GLU A N 1
ATOM 888 C CA . GLU A 1 109 ? 2.834 -6.903 -23.155 1.00 89.81 109 GLU A CA 1
ATOM 889 C C . GLU A 1 109 ? 3.470 -6.950 -24.557 1.00 89.81 109 GLU A C 1
ATOM 891 O O . GLU A 1 109 ? 3.302 -6.023 -25.347 1.00 89.81 109 GLU A O 1
ATOM 896 N N . ALA A 1 110 ? 4.105 -8.073 -24.914 1.00 87.12 110 ALA A N 1
ATOM 897 C CA . ALA A 1 110 ? 4.722 -8.279 -26.223 1.00 87.12 110 ALA A CA 1
ATOM 898 C C . ALA A 1 110 ? 3.751 -8.701 -27.343 1.00 87.12 110 ALA A C 1
ATOM 900 O O . ALA A 1 110 ? 4.094 -8.583 -28.523 1.00 87.12 110 ALA A O 1
ATOM 901 N N . GLU A 1 111 ? 2.571 -9.244 -27.029 1.00 90.44 111 GLU A N 1
ATOM 902 C CA . GLU A 1 111 ? 1.663 -9.835 -28.026 1.00 90.44 111 GLU A CA 1
ATOM 903 C C . GLU A 1 111 ? 0.385 -9.016 -28.260 1.00 90.44 111 GLU A C 1
ATOM 905 O O . GLU A 1 111 ? -0.030 -8.895 -29.419 1.00 90.44 111 GLU A O 1
ATOM 910 N N . GLU A 1 112 ? -0.204 -8.430 -27.214 1.00 94.88 112 GLU A N 1
ATOM 911 C CA . GLU A 1 112 ? -1.484 -7.712 -27.276 1.00 94.88 112 GLU A CA 1
ATOM 912 C C . GLU A 1 112 ? -1.362 -6.329 -27.927 1.00 94.88 112 GLU A C 1
ATOM 914 O O . GLU A 1 112 ? -0.441 -5.565 -27.638 1.00 94.88 112 GLU A O 1
ATOM 919 N N . GLY A 1 113 ? -2.346 -5.974 -28.762 1.00 95.69 113 GLY A N 1
ATOM 920 C CA . GLY A 1 113 ? -2.343 -4.715 -29.520 1.00 95.69 113 GLY A CA 1
ATOM 921 C C . GLY A 1 113 ? -2.262 -3.475 -28.629 1.00 95.69 113 GLY A C 1
ATOM 922 O O . GLY A 1 113 ? -1.425 -2.619 -28.861 1.00 95.69 113 GLY A O 1
ATOM 923 N N . TYR A 1 114 ? -3.041 -3.434 -27.543 1.00 94.38 114 TYR A N 1
ATOM 924 C CA . TYR A 1 114 ? -3.038 -2.299 -26.614 1.00 94.38 114 TYR A CA 1
ATOM 925 C C . TYR A 1 114 ? -1.645 -1.993 -26.042 1.00 94.38 114 TYR A C 1
ATOM 927 O O . TYR A 1 114 ? -1.234 -0.838 -26.005 1.00 94.38 114 TYR A O 1
ATOM 935 N N . PHE A 1 115 ? -0.916 -3.015 -25.584 1.00 93.56 115 PHE A N 1
ATOM 936 C CA . PHE A 1 115 ? 0.401 -2.805 -24.982 1.00 93.56 115 PHE A CA 1
ATOM 937 C C . PHE A 1 115 ? 1.452 -2.442 -26.026 1.00 93.56 115 PHE A C 1
ATOM 939 O O . PHE A 1 115 ? 2.311 -1.610 -25.745 1.00 93.56 115 PHE A O 1
ATOM 946 N N . LYS A 1 116 ? 1.352 -3.001 -27.237 1.00 93.12 116 LYS A N 1
ATOM 947 C CA . LYS A 1 116 ? 2.188 -2.583 -28.366 1.00 93.12 116 LYS A CA 1
ATOM 948 C C . LYS A 1 116 ? 1.977 -1.119 -28.696 1.00 93.12 116 LYS A C 1
ATOM 950 O O . LYS A 1 116 ? 2.955 -0.386 -28.712 1.00 93.12 116 LYS A O 1
ATOM 955 N N . ASP A 1 117 ? 0.726 -0.699 -28.863 1.00 95.38 117 ASP A N 1
ATOM 956 C CA . ASP A 1 117 ? 0.383 0.686 -29.178 1.00 95.38 117 ASP A CA 1
ATOM 957 C C . ASP A 1 117 ? 0.934 1.627 -28.094 1.00 95.38 117 ASP A C 1
ATOM 959 O O . ASP A 1 117 ? 1.646 2.578 -28.402 1.00 95.38 117 ASP A O 1
ATOM 963 N N . VAL A 1 118 ? 0.724 1.308 -26.808 1.00 94.81 118 VAL A N 1
ATOM 964 C CA . VAL A 1 118 ? 1.280 2.094 -25.691 1.00 94.81 118 VAL A CA 1
ATOM 965 C C . VAL A 1 118 ? 2.810 2.140 -25.729 1.00 94.81 118 VAL A C 1
ATOM 967 O O . VAL A 1 118 ? 3.391 3.209 -25.535 1.00 94.81 118 VAL A O 1
ATOM 970 N N . ASN A 1 119 ? 3.480 1.013 -25.968 1.00 93.56 119 ASN A N 1
ATOM 971 C CA . ASN A 1 119 ? 4.940 0.960 -25.969 1.00 93.56 119 ASN A CA 1
ATOM 972 C C . ASN A 1 119 ? 5.551 1.680 -27.183 1.00 93.56 119 ASN A C 1
ATOM 974 O O . ASN A 1 119 ? 6.582 2.338 -27.045 1.00 93.56 119 ASN A O 1
ATOM 978 N N . GLU A 1 120 ? 4.907 1.596 -28.348 1.00 94.06 120 GLU A N 1
ATOM 979 C CA . GLU A 1 120 ? 5.300 2.310 -29.565 1.00 94.06 120 GLU A CA 1
ATOM 980 C C . GLU A 1 120 ? 5.092 3.821 -29.412 1.00 94.06 120 GLU A C 1
ATOM 982 O O . GLU A 1 120 ? 5.999 4.597 -29.696 1.00 94.06 120 GLU A O 1
ATOM 987 N N . GLU A 1 121 ? 3.943 4.251 -28.883 1.00 96.94 121 GLU A N 1
ATOM 988 C CA . GLU A 1 121 ? 3.642 5.669 -28.643 1.00 96.94 121 GLU A CA 1
ATOM 989 C C . GLU A 1 121 ? 4.595 6.325 -27.630 1.00 96.94 121 GLU A C 1
ATOM 991 O O . GLU A 1 121 ? 4.805 7.539 -27.669 1.00 96.94 121 GLU A O 1
ATOM 996 N N . ASN A 1 122 ? 5.174 5.541 -26.714 1.00 95.75 122 ASN A N 1
ATOM 997 C CA . ASN A 1 122 ? 6.015 6.037 -25.623 1.00 95.75 122 ASN A CA 1
ATOM 998 C C . ASN A 1 122 ? 7.505 5.678 -25.774 1.00 95.75 122 ASN A C 1
ATOM 1000 O O . ASN A 1 122 ? 8.280 5.926 -24.843 1.00 95.75 122 ASN A O 1
ATOM 1004 N N . SER A 1 123 ? 7.935 5.157 -26.931 1.00 95.19 123 SER A N 1
ATOM 1005 C CA . SER A 1 123 ? 9.310 4.678 -27.151 1.00 95.19 123 SER A CA 1
ATOM 1006 C C . SER A 1 123 ? 10.373 5.728 -26.821 1.00 95.19 123 SER A C 1
ATOM 1008 O O . SER A 1 123 ? 11.331 5.438 -26.100 1.00 95.19 123 SER A O 1
ATOM 1010 N N . ASP A 1 124 ? 10.165 6.966 -27.275 1.00 96.88 124 ASP A N 1
ATOM 1011 C CA . ASP A 1 124 ? 11.095 8.083 -27.071 1.00 96.88 124 ASP A CA 1
ATOM 1012 C C . ASP A 1 124 ? 11.195 8.461 -25.586 1.00 96.88 124 ASP A C 1
ATOM 1014 O O . ASP A 1 124 ? 12.257 8.831 -25.081 1.00 96.88 124 ASP A O 1
ATOM 1018 N N . THR A 1 125 ? 10.088 8.323 -24.850 1.00 94.19 125 THR A N 1
ATOM 1019 C CA . THR A 1 125 ? 10.053 8.567 -23.404 1.00 94.19 125 THR A CA 1
ATOM 1020 C C . THR A 1 125 ? 10.828 7.486 -22.659 1.00 94.19 125 THR A C 1
ATOM 1022 O O . THR A 1 125 ? 11.599 7.801 -21.751 1.00 94.19 125 THR A O 1
ATOM 1025 N N . TYR A 1 126 ? 10.674 6.217 -23.042 1.00 94.00 126 TYR A N 1
ATOM 1026 C CA . TYR A 1 126 ? 11.439 5.122 -22.442 1.00 94.00 126 TYR A CA 1
ATOM 1027 C C . TYR A 1 126 ? 12.931 5.254 -22.724 1.00 94.00 126 TYR A C 1
ATOM 1029 O O . TYR A 1 126 ? 13.740 5.058 -21.816 1.00 94.00 126 TYR A O 1
ATOM 1037 N N . GLU A 1 127 ? 13.301 5.647 -23.944 1.00 94.69 127 GLU A N 1
ATOM 1038 C CA . GLU A 1 127 ? 14.686 5.942 -24.293 1.00 94.69 127 GLU A CA 1
ATOM 1039 C C . GLU A 1 127 ? 15.249 7.078 -23.442 1.00 94.69 127 GLU A C 1
ATOM 1041 O O . GLU A 1 127 ? 16.270 6.886 -22.780 1.00 94.69 127 GLU A O 1
ATOM 1046 N N . TYR A 1 128 ? 14.538 8.202 -23.348 1.00 93.06 128 TYR A N 1
ATOM 1047 C CA . TYR A 1 128 ? 14.937 9.315 -22.494 1.00 93.06 128 TYR A CA 1
ATOM 1048 C C . TYR A 1 128 ? 15.130 8.882 -21.034 1.00 93.06 128 TYR A C 1
ATOM 1050 O O . TYR A 1 128 ? 16.158 9.179 -20.421 1.00 93.06 128 TYR A O 1
ATOM 1058 N N . ILE A 1 129 ? 14.167 8.154 -20.460 1.00 89.25 129 ILE A N 1
ATOM 1059 C CA . ILE A 1 129 ? 14.254 7.687 -19.072 1.00 89.25 129 ILE A CA 1
ATOM 1060 C C . ILE A 1 129 ? 15.461 6.767 -18.900 1.00 89.25 129 ILE A C 1
ATOM 1062 O O . ILE A 1 129 ? 16.222 6.944 -17.951 1.00 89.25 129 ILE A O 1
ATOM 1066 N N . ARG A 1 130 ? 15.670 5.808 -19.803 1.00 88.19 130 ARG A N 1
ATOM 1067 C CA . ARG A 1 130 ? 16.796 4.867 -19.764 1.00 88.19 130 ARG A CA 1
ATOM 1068 C C . ARG A 1 130 ? 18.141 5.585 -19.844 1.00 88.19 130 ARG A C 1
ATOM 1070 O O . ARG A 1 130 ? 19.031 5.290 -19.049 1.00 88.19 130 ARG A O 1
ATOM 1077 N N . GLU A 1 131 ? 18.276 6.572 -20.727 1.00 88.81 131 GLU A N 1
ATOM 1078 C CA . GLU A 1 131 ? 19.497 7.374 -20.852 1.00 88.81 131 GLU A CA 1
ATOM 1079 C C . GLU A 1 131 ? 19.788 8.218 -19.608 1.00 88.81 131 GLU A C 1
ATOM 1081 O O . GLU A 1 131 ? 20.946 8.370 -19.218 1.00 88.81 131 GLU A O 1
ATOM 1086 N N . LYS A 1 132 ? 18.753 8.796 -18.985 1.00 85.44 132 LYS A N 1
ATOM 1087 C CA . LYS A 1 132 ? 18.926 9.702 -17.838 1.00 85.44 132 LYS A CA 1
ATOM 1088 C C . LYS A 1 132 ? 19.005 8.987 -16.495 1.00 85.44 132 LYS A C 1
ATOM 1090 O O . LYS A 1 132 ? 19.724 9.452 -15.617 1.00 85.44 132 LYS A O 1
ATOM 1095 N N . SER A 1 133 ? 18.282 7.884 -16.328 1.00 79.88 133 SER A N 1
ATOM 1096 C CA . SER A 1 133 ? 18.256 7.107 -15.082 1.00 79.88 133 SER A CA 1
ATOM 1097 C C . SER A 1 133 ? 19.310 6.002 -15.030 1.00 79.88 133 SER A C 1
ATOM 1099 O O . SER A 1 133 ? 19.618 5.523 -13.941 1.00 79.88 133 SER A O 1
ATOM 1101 N N . LEU A 1 134 ? 19.856 5.596 -16.186 1.00 82.00 134 LEU A N 1
ATOM 1102 C CA . LEU A 1 134 ? 20.722 4.420 -16.349 1.00 82.00 134 LEU A CA 1
ATOM 1103 C C . LEU A 1 134 ? 20.044 3.092 -15.961 1.00 82.00 134 LEU A C 1
ATOM 1105 O O . LEU A 1 134 ? 20.723 2.092 -15.724 1.00 82.00 134 LEU A O 1
ATOM 1109 N N . LEU A 1 135 ? 18.709 3.069 -15.904 1.00 80.81 135 LEU A N 1
ATOM 1110 C CA . LEU A 1 135 ? 17.916 1.885 -15.587 1.00 80.81 135 LEU A CA 1
ATOM 1111 C C . LEU A 1 135 ? 17.338 1.242 -16.860 1.00 80.81 135 LEU A C 1
ATOM 1113 O O . LEU A 1 135 ? 17.070 1.941 -17.841 1.00 80.81 135 LEU A O 1
ATOM 1117 N N . PRO A 1 136 ? 17.144 -0.092 -16.872 1.00 84.44 136 PRO A N 1
ATOM 1118 C CA . PRO A 1 136 ? 16.682 -0.841 -18.040 1.00 84.44 136 PRO A CA 1
ATOM 1119 C C . PRO A 1 136 ? 15.176 -0.648 -18.281 1.00 84.44 136 PRO A C 1
ATOM 1121 O O . PRO A 1 136 ? 14.378 -1.554 -18.054 1.00 84.44 136 PRO A O 1
ATOM 1124 N N . VAL A 1 137 ? 14.787 0.545 -18.730 1.00 89.25 137 VAL A N 1
ATOM 1125 C CA . VAL A 1 137 ? 13.397 0.896 -19.049 1.00 89.25 137 VAL A CA 1
ATOM 1126 C C . VAL A 1 137 ? 13.160 0.690 -20.536 1.00 89.25 137 VAL A C 1
ATOM 1128 O O . VAL A 1 137 ? 13.769 1.388 -21.338 1.00 89.25 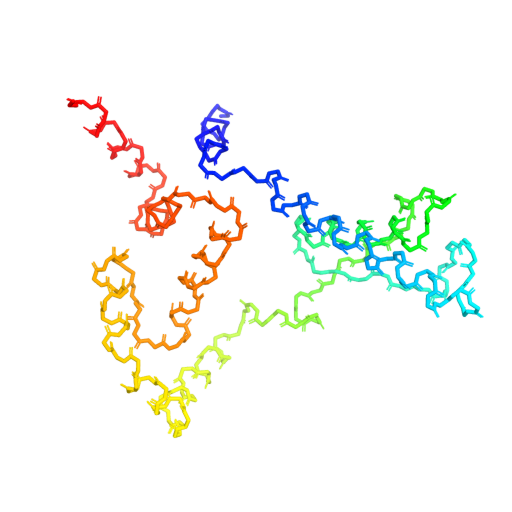137 VAL A O 1
ATOM 1131 N N . TYR A 1 138 ? 12.322 -0.274 -20.904 1.00 88.31 138 TYR A N 1
ATOM 1132 C CA . TYR A 1 138 ? 12.018 -0.631 -22.299 1.00 88.31 138 TYR A CA 1
ATOM 1133 C C . TYR A 1 138 ? 10.524 -0.601 -22.609 1.00 88.31 138 TYR A C 1
ATOM 1135 O O . TYR A 1 138 ? 10.147 -0.353 -23.748 1.00 88.31 138 TYR A O 1
ATOM 1143 N N . GLU A 1 139 ? 9.706 -0.866 -21.598 1.00 89.06 139 GLU A N 1
ATOM 1144 C CA . GLU A 1 139 ? 8.277 -1.140 -21.723 1.00 89.06 139 GLU A CA 1
ATOM 1145 C C . GLU A 1 139 ? 7.546 -0.592 -20.490 1.00 89.06 139 GLU A C 1
ATOM 1147 O O . GLU A 1 139 ? 8.176 -0.279 -19.463 1.00 89.06 139 GLU A O 1
ATOM 1152 N N . LEU A 1 140 ? 6.221 -0.499 -20.573 1.00 88.50 140 LEU A N 1
ATOM 1153 C CA . LEU A 1 140 ? 5.359 0.050 -19.531 1.00 88.50 140 LEU A CA 1
ATOM 1154 C C . LEU A 1 140 ? 5.642 -0.548 -18.143 1.00 88.50 140 LEU A C 1
ATOM 1156 O O . LEU A 1 140 ? 5.777 0.209 -17.175 1.00 88.50 140 LEU A O 1
ATOM 1160 N N . LEU A 1 141 ? 5.801 -1.873 -18.030 1.00 83.56 141 LEU A N 1
ATOM 1161 C CA . LEU A 1 141 ? 6.098 -2.518 -16.742 1.00 83.56 141 LEU A CA 1
ATOM 1162 C C . LEU A 1 141 ? 7.397 -2.002 -16.116 1.00 83.56 141 LEU A C 1
ATOM 1164 O O . LEU A 1 141 ? 7.449 -1.681 -14.927 1.00 83.56 141 LEU A O 1
ATOM 1168 N N . THR A 1 142 ? 8.455 -1.902 -16.919 1.00 85.31 142 THR A N 1
ATOM 1169 C CA . THR A 1 142 ? 9.762 -1.427 -16.443 1.00 85.31 142 THR A CA 1
ATOM 1170 C C . THR A 1 142 ? 9.736 0.064 -16.095 1.00 85.31 142 THR A C 1
ATOM 1172 O O . THR A 1 142 ? 10.363 0.479 -15.115 1.00 85.31 142 THR A O 1
ATOM 1175 N N . ALA A 1 143 ? 8.944 0.858 -16.824 1.00 88.75 143 ALA A N 1
ATOM 1176 C CA . ALA A 1 143 ? 8.763 2.287 -16.577 1.00 88.75 143 ALA A CA 1
ATOM 1177 C C . ALA A 1 143 ? 8.002 2.575 -15.271 1.00 88.75 143 ALA A C 1
ATOM 1179 O O . ALA A 1 143 ? 8.282 3.578 -14.610 1.00 88.75 143 ALA A O 1
ATOM 1180 N N . ASN A 1 144 ? 7.091 1.685 -14.856 1.00 85.62 144 ASN A N 1
ATOM 1181 C CA . ASN A 1 144 ? 6.276 1.858 -13.650 1.00 85.62 144 ASN A CA 1
ATOM 1182 C C . ASN A 1 144 ? 7.116 2.091 -12.381 1.00 85.62 144 ASN A C 1
ATOM 1184 O O . ASN A 1 144 ? 6.764 2.924 -11.552 1.00 85.62 144 ASN A O 1
ATOM 1188 N N . SER A 1 145 ? 8.252 1.402 -12.243 1.00 76.75 145 SER A N 1
ATOM 1189 C CA . SER A 1 145 ? 9.135 1.554 -11.075 1.00 76.75 145 SER A CA 1
ATOM 1190 C C . SER A 1 145 ? 9.746 2.960 -10.954 1.00 76.75 145 SER A C 1
ATOM 1192 O O . SER A 1 145 ? 9.864 3.510 -9.854 1.00 76.75 145 SER A O 1
ATOM 1194 N N . ILE A 1 146 ? 10.090 3.569 -12.092 1.00 84.69 146 ILE A N 1
ATOM 1195 C CA . ILE A 1 146 ? 10.587 4.946 -12.160 1.00 84.69 146 ILE A CA 1
ATOM 1196 C C . ILE A 1 146 ? 9.462 5.918 -11.856 1.00 84.69 146 ILE A C 1
ATOM 1198 O O . ILE A 1 146 ? 9.643 6.842 -11.065 1.00 84.69 146 ILE A O 1
ATOM 1202 N N . TRP A 1 147 ? 8.301 5.699 -12.472 1.00 86.50 147 TRP A N 1
ATOM 1203 C CA . TRP A 1 147 ? 7.137 6.542 -12.259 1.00 86.50 147 TRP A CA 1
ATOM 1204 C C . TRP A 1 147 ? 6.732 6.581 -10.784 1.00 86.50 147 TRP A C 1
ATOM 1206 O O . TRP A 1 147 ? 6.568 7.673 -10.252 1.00 86.50 147 TRP A O 1
ATOM 1216 N N . ASP A 1 148 ? 6.644 5.429 -10.111 1.00 83.31 148 ASP A N 1
ATOM 1217 C CA . ASP A 1 148 ? 6.281 5.353 -8.690 1.00 83.31 148 ASP A CA 1
ATOM 1218 C C . ASP A 1 148 ? 7.255 6.171 -7.830 1.00 83.31 148 ASP A C 1
ATOM 1220 O O . ASP A 1 148 ? 6.851 7.039 -7.055 1.00 83.31 148 ASP A O 1
ATOM 1224 N N . THR A 1 149 ? 8.557 5.994 -8.072 1.00 80.81 149 THR A N 1
ATOM 1225 C CA . THR A 1 149 ? 9.616 6.736 -7.376 1.00 80.81 149 THR A CA 1
ATOM 1226 C C . THR A 1 149 ? 9.481 8.248 -7.590 1.00 80.81 149 THR A C 1
ATOM 1228 O O . THR A 1 149 ? 9.394 9.007 -6.624 1.00 80.81 149 THR A O 1
ATOM 1231 N N . LEU A 1 150 ? 9.405 8.698 -8.847 1.00 84.25 150 LEU A N 1
ATOM 1232 C CA . LEU A 1 150 ? 9.296 10.121 -9.189 1.00 84.25 150 LEU A CA 1
ATOM 1233 C C . LEU A 1 150 ? 7.984 10.742 -8.699 1.00 84.25 150 LEU A C 1
ATOM 1235 O O . LEU A 1 150 ? 7.948 11.914 -8.319 1.00 84.25 150 LEU A O 1
ATOM 1239 N N . ASN A 1 151 ? 6.898 9.973 -8.697 1.00 85.69 151 ASN A N 1
ATOM 1240 C CA . ASN A 1 151 ? 5.604 10.424 -8.214 1.00 85.69 151 ASN A CA 1
ATOM 1241 C C . ASN A 1 151 ? 5.646 10.684 -6.703 1.00 85.69 151 ASN A C 1
ATOM 1243 O O . ASN A 1 151 ? 5.223 11.754 -6.261 1.00 85.69 151 ASN A O 1
ATOM 1247 N N . ILE A 1 152 ? 6.219 9.767 -5.917 1.00 80.81 152 ILE A N 1
ATOM 1248 C CA . ILE A 1 152 ? 6.416 9.975 -4.477 1.00 80.81 152 ILE A CA 1
ATOM 1249 C C . ILE A 1 152 ? 7.339 11.174 -4.228 1.00 80.81 152 ILE A C 1
ATOM 1251 O O . ILE A 1 152 ? 6.994 12.051 -3.432 1.00 80.81 152 ILE A O 1
ATOM 1255 N N . GLU A 1 153 ? 8.454 11.290 -4.958 1.00 78.44 153 GLU A N 1
ATOM 1256 C CA . GLU A 1 153 ? 9.328 12.469 -4.878 1.00 78.44 153 GLU A CA 1
ATOM 1257 C C . GLU A 1 153 ? 8.547 13.771 -5.120 1.00 78.44 153 GLU A C 1
ATOM 1259 O O . GLU A 1 153 ? 8.636 14.714 -4.331 1.00 78.44 153 GLU A O 1
ATOM 1264 N N . ASN A 1 154 ? 7.712 13.815 -6.159 1.00 83.88 154 ASN A N 1
ATOM 1265 C CA . ASN A 1 154 ? 6.907 14.988 -6.486 1.00 83.88 154 ASN A CA 1
ATOM 1266 C C . ASN A 1 154 ? 5.835 15.302 -5.426 1.00 83.88 154 ASN A C 1
ATOM 1268 O O . ASN A 1 154 ? 5.601 16.480 -5.124 1.00 83.88 154 ASN A O 1
ATOM 1272 N N . ILE A 1 155 ? 5.187 14.279 -4.859 1.00 82.12 155 ILE A N 1
ATOM 1273 C CA . ILE A 1 155 ? 4.182 14.427 -3.795 1.00 82.12 155 ILE A CA 1
ATOM 1274 C C . ILE A 1 155 ? 4.810 15.055 -2.549 1.00 82.12 155 ILE A C 1
ATOM 1276 O O . ILE A 1 155 ? 4.206 15.943 -1.943 1.00 82.12 155 ILE A O 1
ATOM 1280 N N . PHE A 1 156 ? 6.017 14.622 -2.187 1.00 78.50 156 PHE A N 1
ATOM 1281 C CA . PHE A 1 156 ? 6.712 15.077 -0.981 1.00 78.50 156 PHE A CA 1
ATOM 1282 C C . PHE A 1 156 ? 7.724 16.202 -1.230 1.00 78.50 156 PHE A C 1
ATOM 1284 O O . PHE A 1 156 ? 8.385 16.637 -0.291 1.00 78.50 156 PHE A O 1
ATOM 1291 N N . LYS A 1 157 ? 7.815 16.708 -2.469 1.00 81.19 157 LYS A N 1
ATOM 1292 C CA . LYS A 1 157 ? 8.769 17.753 -2.884 1.00 81.19 157 LYS A CA 1
ATOM 1293 C C . LYS A 1 157 ? 10.209 17.402 -2.511 1.00 81.19 157 LYS A C 1
ATOM 1295 O O . LYS A 1 157 ? 10.972 18.251 -2.054 1.00 81.19 157 LYS A O 1
ATOM 1300 N N . LEU A 1 158 ? 10.553 16.134 -2.706 1.00 73.50 158 LEU A N 1
ATOM 1301 C CA . LEU A 1 158 ? 11.899 15.622 -2.517 1.00 73.50 158 LEU A CA 1
ATOM 1302 C C . LEU A 1 158 ? 12.716 15.844 -3.795 1.00 73.50 158 LEU A C 1
ATOM 1304 O O . LEU A 1 158 ? 12.164 15.923 -4.892 1.00 73.50 158 LEU A O 1
ATOM 1308 N N . THR A 1 159 ? 14.034 15.937 -3.649 1.00 67.31 159 THR A N 1
ATOM 1309 C CA . THR A 1 159 ? 14.965 16.131 -4.765 1.00 67.31 159 THR A CA 1
ATOM 1310 C C . THR A 1 159 ? 16.045 15.053 -4.717 1.00 67.31 159 THR A C 1
ATOM 1312 O O . THR A 1 159 ? 16.620 14.813 -3.656 1.00 67.31 159 THR A O 1
ATOM 1315 N N . ASN A 1 160 ? 16.376 14.459 -5.869 1.00 61.44 160 ASN A N 1
ATOM 1316 C CA . ASN A 1 160 ? 17.517 13.551 -6.087 1.00 61.44 160 ASN A CA 1
ATOM 1317 C C . ASN A 1 160 ? 17.434 12.132 -5.483 1.00 61.44 160 ASN A C 1
ATOM 1319 O O . ASN A 1 160 ? 18.474 11.476 -5.376 1.00 61.44 160 ASN A O 1
ATOM 1323 N N . ILE A 1 161 ? 16.259 11.599 -5.130 1.00 61.72 161 ILE A N 1
ATOM 1324 C CA . ILE A 1 161 ? 16.198 10.206 -4.634 1.00 61.72 161 ILE A CA 1
ATOM 1325 C C . ILE A 1 161 ? 16.398 9.195 -5.757 1.00 61.72 161 ILE A C 1
ATOM 1327 O O . ILE A 1 161 ? 16.996 8.147 -5.525 1.00 61.72 161 ILE A O 1
ATOM 1331 N N . THR A 1 162 ? 16.024 9.533 -6.985 1.00 56.59 162 THR A N 1
ATOM 1332 C CA . THR A 1 162 ? 16.229 8.677 -8.156 1.00 56.59 162 THR A CA 1
ATOM 1333 C C . THR A 1 162 ? 17.710 8.322 -8.340 1.00 56.59 162 THR A C 1
ATOM 1335 O O . THR A 1 162 ? 18.033 7.184 -8.672 1.00 56.59 162 THR A O 1
ATOM 1338 N N . ASN A 1 163 ? 18.624 9.246 -8.007 1.00 56.22 163 ASN A N 1
ATOM 1339 C CA . ASN A 1 163 ? 20.067 8.984 -7.988 1.00 56.22 163 ASN A CA 1
ATOM 1340 C C . ASN A 1 163 ? 20.451 7.967 -6.902 1.00 56.22 163 ASN A C 1
ATOM 1342 O O . ASN A 1 163 ? 21.241 7.065 -7.159 1.00 56.22 163 ASN A O 1
ATOM 1346 N N . VAL A 1 164 ? 19.878 8.071 -5.699 1.00 57.31 164 VAL A N 1
ATOM 1347 C CA . VAL A 1 164 ? 20.124 7.129 -4.590 1.00 57.31 164 VAL A CA 1
ATOM 1348 C C . VAL A 1 164 ? 19.536 5.749 -4.898 1.00 57.31 164 VAL A C 1
ATOM 1350 O O . VAL A 1 164 ? 20.168 4.733 -4.614 1.00 57.31 164 VAL A O 1
ATOM 1353 N N . PHE A 1 165 ? 18.356 5.694 -5.518 1.00 59.94 165 PHE A N 1
ATOM 1354 C CA . PHE A 1 165 ? 17.717 4.449 -5.934 1.00 59.94 165 PHE A CA 1
ATOM 1355 C C . PHE A 1 165 ? 18.519 3.748 -7.038 1.00 59.94 165 PHE A C 1
ATOM 1357 O O . PHE A 1 165 ? 18.845 2.570 -6.888 1.00 59.94 165 PHE A O 1
ATOM 1364 N N . ALA A 1 166 ? 18.939 4.478 -8.079 1.00 55.88 166 ALA A N 1
ATOM 1365 C CA . ALA A 1 166 ? 19.826 3.958 -9.120 1.00 55.88 166 ALA A CA 1
ATOM 1366 C C . ALA A 1 166 ? 21.153 3.450 -8.527 1.00 55.88 166 ALA A C 1
ATOM 1368 O O . ALA A 1 166 ? 21.582 2.339 -8.831 1.00 55.88 166 ALA A O 1
ATOM 1369 N N . LEU A 1 167 ? 21.762 4.192 -7.592 1.00 56.47 167 LEU A N 1
ATOM 1370 C CA . LEU A 1 167 ? 22.947 3.727 -6.864 1.00 56.47 167 LEU A CA 1
ATOM 1371 C C . LEU A 1 167 ? 22.675 2.444 -6.063 1.00 56.47 167 LEU A C 1
ATOM 1373 O O . LEU A 1 167 ? 23.531 1.564 -6.018 1.00 56.47 167 LEU A O 1
ATOM 1377 N N . SER A 1 168 ? 21.490 2.321 -5.460 1.00 58.66 168 SER A N 1
ATOM 1378 C CA . SER A 1 168 ? 21.107 1.155 -4.660 1.00 58.66 168 SER A CA 1
ATOM 1379 C C . SER A 1 168 ? 20.902 -0.122 -5.471 1.00 58.66 168 SER A C 1
ATOM 1381 O O . SER A 1 168 ? 21.180 -1.210 -4.971 1.00 58.66 168 SER A O 1
ATOM 1383 N N . LEU A 1 169 ? 20.454 0.015 -6.720 1.00 56.56 169 LEU A N 1
ATOM 1384 C CA . LEU A 1 169 ? 20.260 -1.099 -7.645 1.00 56.56 169 LEU A CA 1
ATOM 1385 C C . LEU A 1 169 ? 21.549 -1.474 -8.385 1.00 56.56 169 LEU A C 1
ATOM 1387 O O . LEU A 1 169 ? 21.769 -2.647 -8.676 1.00 56.56 169 LEU A O 1
ATOM 1391 N N . CYS A 1 170 ? 22.401 -0.490 -8.690 1.00 51.62 170 CYS A N 1
ATOM 1392 C CA . CYS A 1 170 ? 23.606 -0.689 -9.497 1.00 51.62 170 CYS A CA 1
ATOM 1393 C C . CYS A 1 170 ? 24.858 -1.046 -8.683 1.00 51.62 170 CYS A C 1
ATOM 1395 O O . CYS A 1 170 ? 25.825 -1.541 -9.262 1.00 51.62 170 CYS A O 1
ATOM 1397 N N . TYR A 1 171 ? 24.872 -0.797 -7.371 1.00 53.44 171 TYR A N 1
ATOM 1398 C CA . TYR A 1 171 ? 26.057 -0.989 -6.536 1.00 53.44 171 TYR A CA 1
ATOM 1399 C C . TYR A 1 171 ? 25.739 -1.767 -5.264 1.00 53.44 171 TYR A C 1
ATOM 1401 O O . TYR A 1 171 ? 24.741 -1.511 -4.593 1.00 53.44 171 TYR A O 1
ATOM 1409 N N . THR A 1 172 ? 26.635 -2.673 -4.876 1.00 61.53 172 THR A N 1
ATOM 1410 C CA . THR A 1 172 ? 26.607 -3.276 -3.539 1.00 61.53 172 THR A CA 1
ATOM 1411 C C . THR A 1 172 ? 26.863 -2.214 -2.463 1.00 61.53 172 THR A C 1
ATOM 1413 O O . THR A 1 172 ? 27.444 -1.161 -2.734 1.00 61.53 172 THR A O 1
ATOM 1416 N N . GLU A 1 173 ? 26.485 -2.486 -1.209 1.00 57.06 173 GLU A N 1
ATOM 1417 C CA . GLU A 1 173 ? 26.729 -1.560 -0.083 1.00 57.06 173 GLU A CA 1
ATOM 1418 C C . GLU A 1 173 ? 28.212 -1.162 0.085 1.00 57.06 173 GLU A C 1
ATOM 1420 O O . GLU A 1 173 ? 28.524 -0.120 0.666 1.00 57.06 173 GLU A O 1
ATOM 1425 N N . GLU A 1 174 ? 29.140 -2.003 -0.377 1.00 58.84 174 GLU A N 1
ATOM 1426 C CA . GLU A 1 174 ? 30.579 -1.724 -0.371 1.00 58.84 174 GLU A CA 1
ATOM 1427 C C . GLU A 1 174 ? 30.969 -0.764 -1.504 1.00 58.84 174 GLU A C 1
ATOM 1429 O O . GLU A 1 174 ? 31.715 0.191 -1.290 1.00 58.84 174 GLU A O 1
ATOM 1434 N N . GLN A 1 175 ? 30.398 -0.957 -2.693 1.00 58.91 175 GLN A N 1
ATOM 1435 C CA . GLN A 1 175 ? 30.652 -0.112 -3.858 1.00 58.91 175 GLN A CA 1
ATOM 1436 C C . GLN A 1 175 ? 30.049 1.294 -3.712 1.00 58.91 175 GLN A C 1
ATOM 1438 O O . GLN A 1 175 ? 30.671 2.268 -4.135 1.00 58.91 175 GLN A O 1
ATOM 1443 N N . GLN A 1 176 ? 28.886 1.421 -3.065 1.00 58.97 176 GLN A N 1
ATOM 1444 C CA . GLN A 1 176 ? 28.280 2.724 -2.761 1.00 58.97 176 GLN A CA 1
ATOM 1445 C C . GLN A 1 176 ? 29.193 3.567 -1.860 1.00 58.97 176 GLN A C 1
ATOM 1447 O O . GLN A 1 176 ? 29.443 4.734 -2.152 1.00 58.97 176 GLN A O 1
ATOM 1452 N N . ARG A 1 177 ? 29.773 2.954 -0.817 1.00 61.56 177 ARG A N 1
ATOM 1453 C CA . ARG A 1 177 ? 30.706 3.634 0.098 1.00 61.56 177 ARG A CA 1
ATOM 1454 C C . ARG A 1 177 ? 31.974 4.117 -0.584 1.00 61.56 177 ARG A C 1
ATOM 1456 O O . ARG A 1 177 ? 32.445 5.210 -0.292 1.00 61.56 177 ARG A O 1
ATOM 1463 N N . LEU A 1 178 ? 32.548 3.297 -1.463 1.00 56.94 178 LEU A N 1
ATOM 1464 C CA . LEU A 1 178 ? 33.764 3.669 -2.184 1.00 56.94 178 LEU A CA 1
ATOM 1465 C C . LEU A 1 178 ? 33.524 4.882 -3.089 1.00 56.94 178 LEU A C 1
ATOM 1467 O O . LEU A 1 178 ? 34.382 5.759 -3.147 1.00 56.94 178 LEU A O 1
ATOM 1471 N N . LYS A 1 179 ? 32.344 4.963 -3.716 1.00 58.28 179 LYS A N 1
ATOM 1472 C CA . LYS A 1 179 ? 31.946 6.097 -4.555 1.00 58.28 179 LYS A CA 1
ATOM 1473 C C . LYS A 1 179 ? 31.786 7.397 -3.756 1.00 58.28 179 LYS A C 1
ATOM 1475 O O . LYS A 1 179 ? 32.311 8.430 -4.158 1.00 58.28 179 LYS A O 1
ATOM 1480 N N . GLU A 1 180 ? 31.128 7.337 -2.599 1.00 61.59 180 GLU A N 1
ATOM 1481 C CA . GLU A 1 180 ? 30.966 8.500 -1.709 1.00 61.59 180 GLU A CA 1
ATOM 1482 C C . GLU A 1 180 ? 32.317 9.058 -1.232 1.00 61.59 180 GLU A C 1
ATOM 1484 O O . GLU A 1 180 ? 32.514 10.273 -1.190 1.00 61.59 180 GLU A O 1
ATOM 1489 N N . ILE A 1 181 ? 33.277 8.180 -0.918 1.00 58.31 181 ILE A N 1
ATOM 1490 C CA . ILE A 1 181 ? 34.630 8.585 -0.511 1.00 58.31 181 ILE A CA 1
ATOM 1491 C C . ILE A 1 181 ? 35.346 9.300 -1.662 1.00 58.31 181 ILE A C 1
ATOM 1493 O O . ILE A 1 181 ? 35.946 10.351 -1.436 1.00 58.31 181 ILE A O 1
ATOM 1497 N N . THR A 1 182 ? 35.258 8.778 -2.888 1.00 54.22 182 THR A N 1
ATOM 1498 C CA . THR A 1 182 ? 35.888 9.408 -4.057 1.00 54.22 182 THR A CA 1
ATOM 1499 C C . THR A 1 182 ? 35.258 10.754 -4.419 1.00 54.22 182 THR A C 1
ATOM 1501 O O . THR A 1 182 ? 35.990 11.688 -4.740 1.00 54.22 182 THR A O 1
ATOM 1504 N N . ASP A 1 183 ? 33.939 10.902 -4.279 1.00 51.00 183 ASP A N 1
ATOM 1505 C CA . ASP A 1 183 ? 33.233 12.145 -4.625 1.00 51.00 183 ASP A CA 1
ATOM 1506 C C . ASP A 1 183 ? 33.409 13.251 -3.561 1.00 51.00 183 ASP A C 1
ATOM 1508 O O . ASP A 1 183 ? 33.319 14.433 -3.875 1.00 51.00 183 ASP A O 1
ATOM 1512 N N . SER A 1 184 ? 33.729 12.896 -2.309 1.00 50.78 184 SER A N 1
ATOM 1513 C CA . SER A 1 184 ? 34.005 13.851 -1.215 1.00 50.78 184 SER A CA 1
ATOM 1514 C C . SER A 1 184 ? 35.407 14.486 -1.240 1.00 50.78 184 SER A C 1
ATOM 1516 O O . SER A 1 184 ? 35.749 15.267 -0.351 1.00 50.78 184 SER A O 1
ATOM 1518 N N . SER A 1 185 ? 36.232 14.130 -2.229 1.00 42.62 185 SER A N 1
ATOM 1519 C CA . SER A 1 185 ? 37.650 14.508 -2.309 1.00 42.62 185 SER A CA 1
ATOM 1520 C C . SER A 1 185 ? 37.988 15.564 -3.375 1.00 42.62 185 SER A C 1
ATOM 1522 O O . SER A 1 185 ? 39.156 15.702 -3.741 1.00 42.62 185 SER A O 1
ATOM 1524 N N . PHE A 1 186 ? 36.996 16.349 -3.817 1.00 34.75 186 PHE A N 1
ATOM 1525 C CA . PHE A 1 186 ? 37.165 17.509 -4.706 1.00 34.75 186 PHE A CA 1
ATOM 1526 C C . PHE A 1 186 ? 36.504 18.776 -4.158 1.00 34.75 186 PHE A C 1
ATOM 1528 O O . PHE A 1 186 ? 35.379 18.679 -3.622 1.00 34.75 186 PHE A O 1
#

pLDDT: mean 78.42, std 18.73, range [33.78, 98.5]

Radius of gyration: 21.7 Å; Cα contacts (8 Å, |Δi|>4): 148; chains: 1; bounding box: 63×36×53 Å